Protein AF-I1CTS4-F1 (afdb_monomer)

Foldseek 3Di:
DDDDDDPDPPVVVVVVVVVVVVVVVVVVVPDDDDDDDDDDDDDPPPPPPPDPPPPFDDDPNDRVNVLLVVLLVVLVVVCVVDVDDDCVLCVQSVVSVVVDHDQDVPNDDPSSCVSQNPVRSVVCVVVVCVVPPPPPFDDDPVNVVQLVVLVVCVVVVVDDLVRSLVSLQVSLPPGDPNVNVVSNVVNVD

pLDDT: mean 75.99, std 20.56, range [28.84, 95.12]

Mean predicted aligned error: 17.4 Å

Secondary structure (DSSP, 8-state):
------S-SHHHHHHHHHHHHHHHHHHHTS---------------------------EETTEEHHHHHHHHHHHHHHHHHH-S---GGGSHHHHHHHTT-----TT---HHHHHHH-HHHHHHHHHHHHHHH--------HHHHHHHHHHHHHHHTTSS-HHHHHHHHHHHTSSS-HHHHHHHHHHHT-

Sequence (189 aa):
MQCTNFIGSVTDQRLRSLNAKASAIAQATTNGADDQETICATDTHNNDYTSFHDNPWFFRGNNITRMFKDYQSVVHGLINKYTTLPLELYLNELAALTHILVLNKHQHSSIVMKAFLAELLDELIELLPSESMNYNLDFNDQHYMTLTRTITNLSMSSTTREQAILELTAMSADMEYGPRRLIRGITNL

Solvent-accessible surface area (backbone atoms only — not comparable to full-atom values): 11937 Å² total; per-residue (Å²): 139,87,87,86,84,80,95,75,65,71,64,62,57,51,54,53,52,53,54,55,52,55,55,53,53,61,59,65,74,74,71,87,82,85,90,84,91,84,91,87,80,94,72,86,74,71,85,71,78,65,71,77,71,88,68,71,50,66,55,97,87,41,56,48,47,56,38,48,53,52,39,37,51,53,43,51,52,51,53,77,71,39,98,74,74,66,60,90,84,40,50,58,54,56,36,32,74,73,76,36,85,74,82,50,88,97,66,70,50,78,64,59,37,70,49,56,37,61,70,54,51,53,50,47,57,63,45,48,53,69,76,68,51,78,80,83,53,87,66,56,70,68,56,50,52,49,52,54,48,46,51,50,30,45,75,68,65,75,45,52,72,69,57,42,37,52,52,47,52,59,66,30,69,83,46,58,72,67,49,20,54,51,45,55,52,61,59,72,109

Organism: Rhizopus delemar (strain RA 99-880 / ATCC MYA-4621 / FGSC 9543 / NRRL 43880) (NCBI:txid246409)

Radius of gyration: 26.1 Å; Cα contacts (8 Å, |Δi|>4): 92; chains: 1; bounding box: 62×60×62 Å

Nearest PDB structures (foldseek):
  8s51-assembly1_M  TM=2.078E-01  e=4.552E+00  Homo sapiens

Structure (mmCIF, N/CA/C/O backbone):
data_AF-I1CTS4-F1
#
_entry.id   AF-I1CTS4-F1
#
loop_
_atom_site.group_PDB
_atom_site.id
_atom_site.type_symbol
_atom_site.label_atom_id
_atom_site.label_alt_id
_atom_site.label_comp_id
_atom_site.label_asym_id
_atom_site.label_entity_id
_atom_site.label_seq_id
_atom_site.pdbx_PDB_ins_code
_atom_site.Cartn_x
_atom_site.Cartn_y
_atom_site.Cartn_z
_atom_site.occupancy
_atom_site.B_iso_or_equiv
_atom_site.auth_seq_id
_atom_site.auth_comp_id
_atom_site.auth_asym_id
_atom_site.auth_atom_id
_atom_site.pdbx_PDB_model_num
ATOM 1 N N . MET A 1 1 ? 2.925 -41.977 23.872 1.00 40.78 1 MET A N 1
ATOM 2 C CA . MET A 1 1 ? 3.816 -41.289 22.914 1.00 40.78 1 MET A CA 1
ATOM 3 C C . MET A 1 1 ? 3.378 -41.698 21.513 1.00 40.78 1 MET A C 1
ATOM 5 O O . MET A 1 1 ? 3.040 -42.861 21.353 1.00 40.78 1 MET A O 1
ATOM 9 N N . GLN A 1 2 ? 3.392 -40.745 20.576 1.00 35.56 2 GLN A N 1
ATOM 10 C CA . GLN A 1 2 ? 3.057 -40.818 19.138 1.00 35.56 2 GLN A CA 1
ATOM 11 C C . GLN A 1 2 ? 1.587 -40.626 18.715 1.00 35.56 2 GLN A C 1
ATOM 13 O O . GLN A 1 2 ? 0.793 -41.553 18.606 1.00 35.56 2 GLN A O 1
ATOM 18 N N . CYS A 1 3 ? 1.299 -39.356 18.410 1.00 39.66 3 CYS A N 1
ATOM 19 C CA . CYS A 1 3 ? 0.308 -38.891 17.447 1.00 39.66 3 CYS A CA 1
ATOM 20 C C . CYS A 1 3 ? 0.882 -38.982 16.023 1.00 39.66 3 CYS A C 1
ATOM 22 O O . CYS A 1 3 ? 2.023 -38.567 15.846 1.00 39.66 3 CYS A O 1
ATOM 24 N N . THR A 1 4 ? 0.068 -39.369 15.036 1.00 41.84 4 THR A N 1
ATOM 25 C CA . THR A 1 4 ? -0.013 -38.752 13.692 1.00 41.84 4 THR A CA 1
ATOM 26 C C . THR A 1 4 ? -1.174 -39.370 12.907 1.00 41.84 4 THR A C 1
ATOM 28 O O . THR A 1 4 ? -1.174 -40.561 12.642 1.00 41.84 4 THR A O 1
ATOM 31 N N . ASN A 1 5 ? -2.145 -38.553 12.484 1.00 41.41 5 ASN A N 1
ATOM 32 C CA . ASN A 1 5 ? -2.988 -38.834 11.317 1.00 41.41 5 ASN A CA 1
ATOM 33 C C . ASN A 1 5 ? -3.261 -37.516 10.571 1.00 41.41 5 ASN A C 1
ATOM 35 O O . ASN A 1 5 ? -4.174 -36.760 10.881 1.00 41.41 5 ASN A O 1
ATOM 39 N N . PHE A 1 6 ? -2.329 -37.238 9.660 1.00 36.62 6 PHE A N 1
ATOM 40 C CA . PHE A 1 6 ? -2.454 -36.655 8.320 1.00 36.62 6 PHE A CA 1
ATOM 41 C C . PHE A 1 6 ? -3.577 -35.629 8.024 1.00 36.62 6 PHE A C 1
ATOM 43 O O . PHE A 1 6 ? -4.723 -35.973 7.734 1.00 36.62 6 PHE A O 1
ATOM 50 N N . ILE A 1 7 ? -3.187 -34.350 7.951 1.00 46.12 7 ILE A N 1
ATOM 51 C CA . ILE A 1 7 ? -3.956 -33.224 7.394 1.00 46.12 7 ILE A CA 1
ATOM 52 C C . ILE A 1 7 ? -3.683 -33.163 5.881 1.00 46.12 7 ILE A C 1
ATOM 54 O O . ILE A 1 7 ? -2.830 -32.409 5.428 1.00 46.12 7 ILE A O 1
ATOM 58 N N . GLY A 1 8 ? -4.357 -34.004 5.094 1.00 45.56 8 GLY A N 1
ATOM 59 C CA . GLY A 1 8 ? -4.185 -34.020 3.629 1.00 45.56 8 GLY A CA 1
ATOM 60 C C . GLY A 1 8 ? -5.455 -34.257 2.810 1.00 45.56 8 GLY A C 1
ATOM 61 O O . GLY A 1 8 ? -5.401 -34.215 1.593 1.00 45.56 8 GLY A O 1
ATOM 62 N N . SER A 1 9 ? -6.603 -34.505 3.448 1.00 46.12 9 SER A N 1
ATOM 63 C CA . SER A 1 9 ? -7.835 -34.929 2.752 1.00 46.12 9 SER A CA 1
ATOM 64 C C . SER A 1 9 ? -8.922 -33.838 2.682 1.00 46.12 9 SER A C 1
ATOM 66 O O . SER A 1 9 ? -9.746 -33.812 1.771 1.00 46.12 9 SER A O 1
ATOM 68 N N . VAL A 1 10 ? -8.913 -32.872 3.607 1.00 50.34 10 VAL A N 1
ATOM 69 C CA . VAL A 1 10 ? -10.018 -31.900 3.757 1.00 50.34 10 VAL A CA 1
ATOM 70 C C . VAL A 1 10 ? -9.955 -30.754 2.731 1.00 50.34 10 VAL A C 1
ATOM 72 O O . VAL A 1 10 ? -10.983 -30.168 2.384 1.00 50.34 10 VAL A O 1
ATOM 75 N N . THR A 1 11 ? -8.770 -30.430 2.215 1.00 53.97 11 THR A N 1
ATOM 76 C CA . THR A 1 11 ? -8.551 -29.312 1.281 1.00 53.97 11 THR A CA 1
ATOM 77 C C . THR A 1 11 ? -9.049 -29.612 -0.133 1.00 53.97 11 THR A C 1
ATOM 79 O O . THR A 1 11 ? -9.737 -28.775 -0.719 1.00 53.97 11 THR A O 1
ATOM 82 N N . ASP A 1 12 ? -8.824 -30.823 -0.647 1.00 51.53 12 ASP A N 1
ATOM 83 C CA . ASP A 1 12 ? -9.271 -31.208 -1.994 1.00 51.53 12 ASP A CA 1
ATOM 84 C C . ASP A 1 12 ? -10.794 -31.341 -2.098 1.00 51.53 12 ASP A C 1
ATOM 86 O O . ASP A 1 12 ? -11.401 -30.972 -3.107 1.00 51.53 12 ASP A O 1
ATOM 90 N N . GLN A 1 13 ? -11.444 -31.810 -1.031 1.00 54.50 13 GLN A N 1
ATOM 91 C CA . GLN A 1 13 ? -12.898 -31.954 -1.003 1.00 54.50 13 GLN A CA 1
ATOM 92 C C . GLN A 1 13 ? -13.610 -30.591 -0.970 1.00 54.50 13 GLN A C 1
ATOM 94 O O . GLN A 1 13 ? -14.666 -30.423 -1.588 1.00 54.50 13 GLN A O 1
ATOM 99 N N . ARG A 1 14 ? -13.012 -29.584 -0.314 1.00 54.44 14 ARG A N 1
ATOM 100 C CA . ARG A 1 14 ? -13.527 -28.205 -0.304 1.00 54.44 14 ARG A CA 1
ATOM 101 C C . ARG A 1 14 ? -13.359 -27.508 -1.654 1.00 54.44 14 ARG A C 1
ATOM 103 O O . ARG A 1 14 ? -14.308 -26.875 -2.114 1.00 54.44 14 ARG A O 1
ATOM 110 N N . LEU A 1 15 ? -12.213 -27.675 -2.316 1.00 54.00 15 LEU A N 1
ATOM 111 C CA . LEU A 1 15 ? -11.960 -27.114 -3.650 1.00 54.00 15 LEU A CA 1
ATOM 112 C C . LEU A 1 15 ? -12.908 -27.688 -4.715 1.00 54.00 15 LEU A C 1
ATOM 114 O O . LEU A 1 15 ? -13.474 -26.935 -5.508 1.00 54.00 15 LEU A O 1
ATOM 118 N N . ARG A 1 16 ? -13.174 -29.001 -4.685 1.00 58.25 16 ARG A N 1
ATOM 119 C CA . ARG A 1 16 ? -14.138 -29.635 -5.605 1.00 58.25 16 ARG A CA 1
ATOM 120 C C . ARG A 1 16 ? -15.582 -29.179 -5.361 1.00 58.25 16 ARG A C 1
ATOM 122 O O . ARG A 1 16 ? -16.316 -28.960 -6.321 1.00 58.25 16 ARG A O 1
ATOM 129 N N . SER A 1 17 ? -15.974 -28.984 -4.100 1.00 63.78 17 SER A N 1
ATOM 130 C CA . SER A 1 17 ? -17.312 -28.489 -3.730 1.00 63.78 17 SER A CA 1
ATOM 131 C C . SER A 1 17 ? -17.556 -27.042 -4.186 1.00 63.78 17 SER A C 1
ATOM 133 O O . SER A 1 17 ? -18.634 -26.718 -4.688 1.00 63.78 17 SER A O 1
ATOM 135 N N . LEU A 1 18 ? -16.536 -26.181 -4.092 1.00 60.41 18 LEU A N 1
ATOM 136 C CA . LEU A 1 18 ? -16.607 -24.794 -4.564 1.00 60.41 18 LEU A CA 1
ATOM 137 C C . LEU A 1 18 ? -16.749 -24.706 -6.090 1.00 60.41 18 LEU A C 1
ATOM 139 O O . LEU A 1 18 ? -17.579 -23.942 -6.580 1.00 60.41 18 LEU A O 1
ATOM 143 N N . ASN A 1 19 ? -16.013 -25.533 -6.839 1.00 62.72 19 ASN A N 1
ATOM 144 C CA . ASN A 1 19 ? -16.074 -25.523 -8.303 1.00 62.72 19 ASN A CA 1
ATOM 145 C C . ASN A 1 19 ? -17.423 -26.046 -8.847 1.00 62.72 19 ASN A C 1
ATOM 147 O O . ASN A 1 19 ? -17.971 -25.508 -9.811 1.00 62.72 19 ASN A O 1
ATOM 151 N N . ALA A 1 20 ? -18.010 -27.048 -8.180 1.00 65.50 20 ALA A N 1
ATOM 152 C CA . ALA A 1 20 ? -19.345 -27.550 -8.512 1.00 65.50 20 ALA A CA 1
ATOM 153 C C . ALA A 1 20 ? -20.444 -26.500 -8.252 1.00 65.50 20 ALA A C 1
ATOM 155 O O . ALA A 1 20 ? -21.360 -26.350 -9.061 1.00 65.50 20 ALA A O 1
ATOM 156 N N . LYS A 1 21 ? -20.329 -25.720 -7.165 1.00 66.50 21 LYS A N 1
ATOM 157 C CA . LYS A 1 21 ? -21.260 -24.619 -6.863 1.00 66.50 21 LYS A CA 1
ATOM 158 C C . LYS A 1 21 ? -21.176 -23.476 -7.875 1.00 66.50 21 LYS A C 1
ATOM 160 O O . LYS A 1 21 ? -22.215 -22.957 -8.271 1.00 66.50 21 LYS A O 1
ATOM 165 N N . ALA A 1 22 ? -19.973 -23.108 -8.316 1.00 54.75 22 ALA A N 1
ATOM 166 C CA . ALA A 1 22 ? -19.789 -22.056 -9.316 1.00 54.75 22 ALA A CA 1
ATOM 167 C C . ALA A 1 22 ? -20.394 -22.441 -10.681 1.00 54.75 22 ALA A C 1
ATOM 169 O O . ALA A 1 22 ? -21.066 -21.627 -11.312 1.00 54.75 22 ALA A O 1
ATOM 170 N N . SER A 1 23 ? -20.243 -23.706 -11.093 1.00 57.00 23 SER A N 1
ATOM 171 C CA . SER A 1 23 ? -20.823 -24.202 -12.351 1.00 57.00 23 SER A CA 1
ATOM 172 C C . SER A 1 23 ? -22.356 -24.264 -12.323 1.00 57.00 23 SER A C 1
ATOM 174 O O . SER A 1 23 ? -22.998 -23.950 -13.323 1.00 57.00 23 SER A O 1
ATOM 176 N N . ALA A 1 24 ? -22.958 -24.601 -11.177 1.00 59.44 24 ALA A N 1
ATOM 177 C CA . ALA A 1 24 ? -24.416 -24.627 -11.027 1.00 59.44 24 ALA A CA 1
ATOM 178 C C . ALA A 1 24 ? -25.051 -23.225 -11.120 1.00 59.44 24 ALA A C 1
ATOM 180 O O . ALA A 1 24 ? -26.131 -23.071 -11.685 1.00 59.44 24 ALA A O 1
ATOM 181 N N . ILE A 1 25 ? -24.366 -22.190 -10.619 1.00 58.66 25 ILE A N 1
ATOM 182 C CA . ILE A 1 25 ? -24.835 -20.795 -10.690 1.00 58.66 25 ILE A CA 1
ATOM 183 C C . ILE A 1 25 ? -24.741 -20.260 -12.129 1.00 58.66 25 ILE A C 1
ATOM 185 O O . ILE A 1 25 ? -25.662 -19.596 -12.603 1.00 58.66 25 ILE A O 1
ATOM 189 N N . ALA A 1 26 ? -23.684 -20.614 -12.866 1.00 50.69 26 ALA A N 1
ATOM 190 C CA . ALA A 1 26 ? -23.545 -20.231 -14.272 1.00 50.69 26 ALA A CA 1
ATOM 191 C C . ALA A 1 26 ? -24.645 -20.848 -15.162 1.00 50.69 26 ALA A C 1
ATOM 193 O O . ALA A 1 26 ? -25.150 -20.197 -16.076 1.00 50.69 26 ALA A O 1
ATOM 194 N N . GLN A 1 27 ? -25.078 -22.076 -14.860 1.00 50.88 27 GLN A N 1
ATOM 195 C CA . GLN A 1 27 ? -26.159 -22.749 -15.593 1.00 50.88 27 GLN A CA 1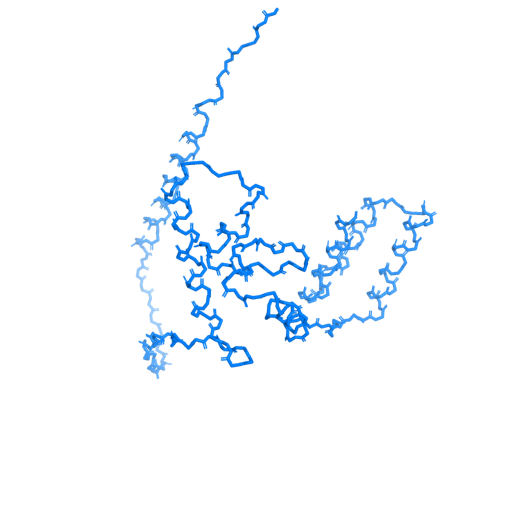
ATOM 196 C C . GLN A 1 27 ? -27.562 -22.255 -15.204 1.00 50.88 27 GLN A C 1
ATOM 198 O O . GLN A 1 27 ? -28.462 -22.265 -16.038 1.00 50.88 27 GLN A O 1
ATOM 203 N N . ALA A 1 28 ? -27.753 -21.762 -13.976 1.00 48.25 28 ALA A N 1
ATOM 204 C CA . ALA A 1 28 ? -29.023 -21.175 -13.541 1.00 48.25 28 ALA A CA 1
ATOM 205 C C . ALA A 1 28 ? -29.290 -19.781 -14.142 1.00 48.25 28 ALA A C 1
ATOM 207 O O . ALA A 1 28 ? -30.434 -19.343 -14.179 1.00 48.25 28 ALA A O 1
ATOM 208 N N . THR A 1 29 ? -28.257 -19.096 -14.645 1.00 51.38 29 THR A N 1
ATOM 209 C CA . THR A 1 29 ? -28.378 -17.731 -15.197 1.00 51.38 29 THR A CA 1
ATOM 210 C C . THR A 1 29 ? -28.670 -17.718 -16.708 1.00 51.38 29 THR A C 1
ATOM 212 O O . THR A 1 29 ? -28.790 -16.654 -17.302 1.00 51.38 29 THR A O 1
ATOM 215 N N . THR A 1 30 ? -28.780 -18.884 -17.359 1.00 45.16 30 THR A N 1
ATOM 216 C CA . THR A 1 30 ? -28.914 -18.982 -18.828 1.00 45.16 30 THR A CA 1
ATOM 217 C C . THR A 1 30 ? -30.247 -19.539 -19.327 1.00 45.16 30 THR A C 1
ATOM 219 O O . THR A 1 30 ? -30.466 -19.520 -20.531 1.00 45.16 30 THR A O 1
ATOM 222 N N . ASN A 1 31 ? -31.169 -19.969 -18.455 1.00 42.06 31 ASN A N 1
ATOM 223 C CA . ASN A 1 31 ? -32.449 -20.544 -18.886 1.00 42.06 31 ASN A CA 1
ATOM 224 C C . ASN A 1 31 ? -33.648 -20.026 -18.069 1.00 42.06 31 ASN A C 1
ATOM 226 O O . ASN A 1 31 ? -33.936 -20.539 -16.989 1.00 42.06 31 ASN A O 1
ATOM 230 N N . GLY A 1 32 ? -34.377 -19.066 -18.648 1.00 32.66 32 GLY A N 1
ATOM 231 C CA . GLY A 1 32 ? -35.750 -18.681 -18.289 1.00 32.66 32 GLY A CA 1
ATOM 232 C C . GLY A 1 32 ? -35.920 -17.164 -18.163 1.00 32.66 32 GLY A C 1
ATOM 233 O O . GLY A 1 32 ? -35.131 -16.527 -17.481 1.00 32.66 32 GLY A O 1
ATOM 234 N N . ALA A 1 33 ? -36.914 -16.493 -18.737 1.00 32.81 33 ALA A N 1
ATOM 235 C CA . ALA A 1 33 ? -37.943 -16.791 -19.729 1.00 32.81 33 ALA A CA 1
ATOM 236 C C . ALA A 1 33 ? -38.541 -15.424 -20.151 1.00 32.81 33 ALA A C 1
ATOM 238 O O . ALA A 1 33 ? -38.360 -14.428 -19.452 1.00 32.81 33 ALA A O 1
ATOM 239 N N . ASP A 1 34 ? -39.207 -15.442 -21.298 1.00 32.16 34 ASP A N 1
ATOM 240 C CA . ASP A 1 34 ? -39.753 -14.378 -22.155 1.00 32.16 34 ASP A CA 1
ATOM 241 C C . ASP A 1 34 ? -40.792 -13.381 -21.572 1.00 32.16 34 ASP A C 1
ATOM 243 O O . ASP A 1 34 ? -41.421 -13.642 -20.548 1.00 32.16 34 ASP A O 1
ATOM 247 N N . ASP A 1 35 ? -41.003 -12.312 -22.368 1.00 31.61 35 ASP A N 1
ATOM 248 C CA . ASP A 1 35 ? -42.186 -11.427 -22.543 1.00 31.61 35 ASP A CA 1
ATOM 249 C C . ASP A 1 35 ? -42.498 -10.301 -21.519 1.00 31.61 35 ASP A C 1
ATOM 251 O O . ASP A 1 35 ? -43.014 -10.541 -20.432 1.00 31.61 35 ASP A O 1
ATOM 255 N N . GLN A 1 36 ? -42.273 -9.011 -21.852 1.00 34.81 36 GLN A N 1
ATOM 256 C CA . GLN A 1 36 ? -43.045 -8.166 -22.802 1.00 34.81 36 GLN A CA 1
ATOM 257 C C . GLN A 1 36 ? -42.899 -6.636 -22.516 1.00 34.81 36 GLN A C 1
ATOM 259 O O . GLN A 1 36 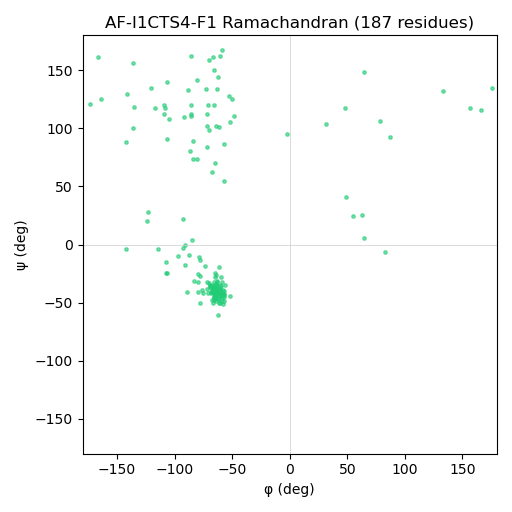? -43.298 -6.133 -21.472 1.00 34.81 36 GLN A O 1
ATOM 264 N N . GLU A 1 37 ? -42.331 -5.924 -23.501 1.00 31.73 37 GLU A N 1
ATOM 265 C CA . GLU A 1 37 ? -42.655 -4.582 -24.049 1.00 31.73 37 GLU A CA 1
ATOM 266 C C . GLU A 1 37 ? -42.898 -3.336 -23.148 1.00 31.73 37 GLU A C 1
ATOM 268 O O . GLU A 1 37 ? -43.916 -3.223 -22.474 1.00 31.73 37 GLU A O 1
ATOM 273 N N . THR A 1 38 ? -42.048 -2.297 -23.291 1.00 31.14 38 THR A N 1
ATOM 274 C CA . THR A 1 38 ? -42.449 -0.882 -23.534 1.00 31.14 38 THR A CA 1
ATOM 275 C C . THR A 1 38 ? -41.255 -0.044 -24.048 1.00 31.14 38 THR A C 1
ATOM 277 O O . THR A 1 38 ? -40.189 0.015 -23.443 1.00 31.14 38 THR A O 1
ATOM 280 N N . ILE A 1 39 ? -41.484 0.587 -25.202 1.00 34.31 39 ILE A N 1
ATOM 281 C CA . ILE A 1 39 ? -40.675 1.505 -26.037 1.00 34.31 39 ILE A CA 1
ATOM 282 C C . ILE A 1 39 ? -40.367 2.807 -25.236 1.00 34.31 39 ILE A C 1
ATOM 284 O O . ILE A 1 39 ? -41.220 3.233 -24.469 1.00 34.31 39 ILE A O 1
ATOM 288 N N . CYS A 1 40 ? -39.235 3.528 -25.276 1.00 28.84 40 CYS A N 1
ATOM 289 C CA . CYS A 1 40 ? -38.570 4.210 -26.392 1.00 28.84 40 CYS A CA 1
ATOM 290 C C . CYS A 1 40 ? -37.349 4.991 -25.851 1.00 28.84 40 CYS A C 1
ATOM 292 O O . CYS A 1 40 ? -37.512 5.723 -24.877 1.00 28.84 40 CYS A O 1
ATOM 294 N N . ALA A 1 41 ? -36.190 4.902 -26.507 1.00 29.84 41 ALA A 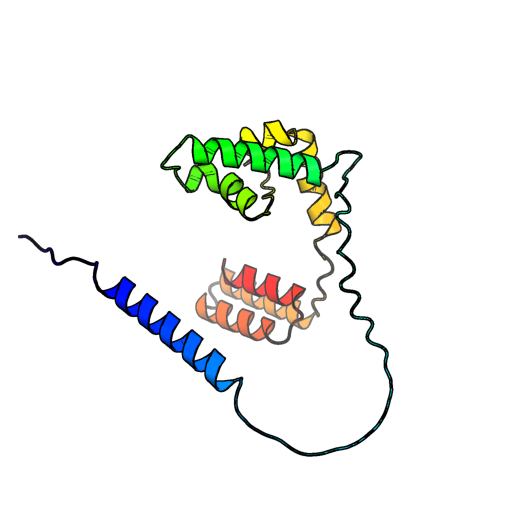N 1
ATOM 295 C CA . ALA A 1 41 ? -35.287 6.017 -26.847 1.00 29.84 41 ALA A CA 1
ATOM 296 C C . ALA A 1 41 ? -33.936 5.432 -27.281 1.00 29.84 41 ALA A C 1
ATOM 298 O O . ALA A 1 41 ? -33.249 4.753 -26.525 1.00 29.84 41 ALA A O 1
ATOM 299 N N . THR A 1 42 ? -33.589 5.661 -28.541 1.00 44.59 42 THR A N 1
ATOM 300 C CA . THR A 1 42 ? -32.302 5.316 -29.141 1.00 44.59 42 THR A CA 1
ATOM 301 C C . THR A 1 42 ? -31.173 6.102 -28.484 1.00 44.59 42 THR A C 1
ATOM 303 O O . THR A 1 42 ? -30.951 7.251 -28.858 1.00 44.59 42 THR A O 1
ATOM 306 N N . ASP A 1 43 ? -30.423 5.462 -27.593 1.00 32.25 43 ASP A N 1
ATOM 307 C CA . ASP A 1 43 ? -29.053 5.862 -27.297 1.00 32.25 43 ASP A CA 1
ATOM 308 C C . ASP A 1 43 ? -28.119 4.861 -27.964 1.00 32.25 43 ASP A C 1
ATOM 310 O O . ASP A 1 43 ? -27.998 3.702 -27.566 1.00 32.25 43 ASP A O 1
ATOM 314 N N . THR A 1 44 ? -27.472 5.322 -29.029 1.00 39.53 44 THR A N 1
ATOM 315 C CA . THR A 1 44 ? -26.314 4.678 -29.637 1.00 39.53 44 THR A CA 1
ATOM 316 C C . THR A 1 44 ? -25.231 4.535 -28.567 1.00 39.53 44 THR A C 1
ATOM 318 O O . THR A 1 44 ? -24.359 5.389 -28.426 1.00 39.53 44 THR A O 1
ATOM 321 N N . HIS A 1 45 ? -25.265 3.453 -27.790 1.00 37.22 45 HIS A N 1
ATOM 322 C CA . HIS A 1 45 ? -24.079 2.945 -27.121 1.00 37.22 45 HIS A CA 1
ATOM 323 C C . HIS A 1 45 ? -23.205 2.334 -28.206 1.00 37.22 45 HIS A C 1
ATOM 325 O O . HIS A 1 45 ? -23.236 1.135 -28.484 1.00 37.22 45 HIS A O 1
ATOM 331 N N . ASN A 1 46 ? -22.432 3.208 -28.856 1.00 34.81 46 ASN A N 1
ATOM 332 C CA . ASN A 1 46 ? -21.162 2.797 -29.413 1.00 34.81 46 ASN A CA 1
ATOM 333 C C . ASN A 1 46 ? -20.458 2.043 -28.290 1.00 34.81 46 ASN A C 1
ATOM 335 O O . ASN A 1 46 ? -20.092 2.635 -27.275 1.00 34.81 46 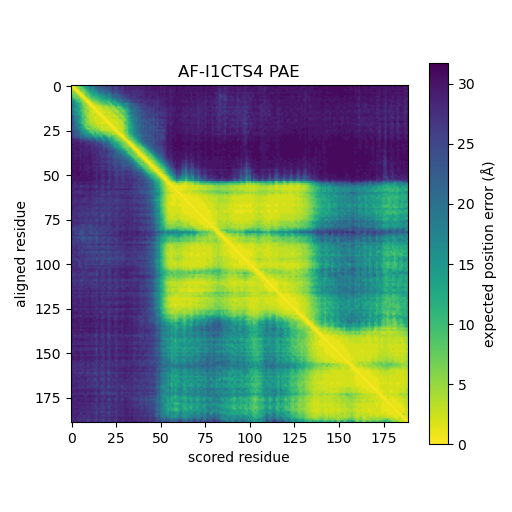ASN A O 1
ATOM 339 N N . ASN A 1 47 ? -20.332 0.730 -28.470 1.00 46.78 47 ASN A N 1
ATOM 340 C CA . ASN A 1 47 ? -19.404 -0.104 -27.730 1.00 46.78 47 ASN A CA 1
ATOM 341 C C . ASN A 1 47 ? -17.999 0.343 -28.114 1.00 46.78 47 ASN A C 1
ATOM 343 O O . ASN A 1 47 ? -17.274 -0.342 -28.831 1.00 46.78 47 ASN A O 1
ATOM 347 N N . ASP A 1 48 ? -17.647 1.532 -27.654 1.00 36.66 48 ASP A N 1
ATOM 348 C CA . ASP A 1 48 ? -16.301 2.025 -27.644 1.00 36.66 48 ASP A CA 1
ATOM 349 C C . ASP A 1 48 ? -15.671 1.467 -26.372 1.00 36.66 48 ASP A C 1
ATOM 351 O O . ASP A 1 48 ? -15.435 2.154 -25.384 1.00 36.66 48 ASP A O 1
ATOM 355 N N . TYR A 1 49 ? -15.383 0.164 -26.409 1.00 43.50 49 TYR A N 1
ATOM 356 C CA . TYR A 1 49 ? -14.196 -0.338 -25.733 1.00 43.50 49 TYR A CA 1
ATOM 357 C C . TYR A 1 49 ? -12.988 0.226 -26.491 1.00 43.50 49 TYR A C 1
ATOM 359 O O . TYR A 1 49 ? -12.210 -0.513 -27.096 1.00 43.50 49 TYR A O 1
ATOM 367 N N . THR A 1 50 ? -12.846 1.553 -26.505 1.00 39.81 50 THR A N 1
ATOM 368 C CA . THR A 1 50 ? -11.587 2.192 -26.830 1.00 39.81 50 THR A CA 1
ATOM 369 C C . THR A 1 50 ? -10.633 1.713 -25.760 1.00 39.81 50 THR A C 1
ATOM 371 O O . THR A 1 50 ? -10.703 2.127 -24.606 1.00 39.81 50 THR A O 1
ATOM 374 N N . SER A 1 51 ? -9.805 0.738 -26.142 1.00 49.03 51 SER A N 1
ATOM 375 C CA . SER A 1 51 ? -8.424 0.572 -25.703 1.00 49.03 51 SER A CA 1
ATOM 376 C C . SER A 1 51 ? -8.023 1.723 -24.782 1.00 49.03 51 SER A C 1
ATOM 378 O O . SER A 1 51 ? -7.661 2.790 -25.283 1.00 49.03 51 SER A O 1
ATOM 380 N N . PHE A 1 52 ? -8.136 1.529 -23.460 1.00 46.25 52 PHE A N 1
ATOM 381 C CA . PHE A 1 52 ? -7.578 2.463 -22.489 1.00 46.25 52 PHE A CA 1
ATOM 382 C C . PHE A 1 52 ? -6.127 2.640 -22.897 1.00 46.25 52 PHE A C 1
ATOM 384 O O . PHE A 1 52 ? -5.340 1.702 -22.794 1.00 46.25 52 PHE A O 1
ATOM 391 N N . HIS A 1 53 ? -5.830 3.794 -23.488 1.00 52.25 53 HIS A N 1
ATOM 392 C CA . HIS A 1 53 ? -4.523 4.078 -24.031 1.00 52.25 53 HIS A CA 1
ATOM 393 C C . HIS A 1 53 ? -3.492 3.743 -22.959 1.00 52.25 53 HIS A C 1
ATOM 395 O O . HIS A 1 53 ? -3.583 4.247 -21.837 1.00 52.25 53 HIS A O 1
ATOM 401 N N . ASP A 1 54 ? -2.539 2.891 -23.341 1.00 63.38 54 ASP A N 1
ATOM 402 C CA . ASP A 1 54 ? -1.260 2.615 -22.692 1.00 63.38 54 ASP A CA 1
ATOM 403 C C . ASP A 1 54 ? -0.442 3.913 -22.548 1.00 63.38 54 ASP A C 1
ATOM 405 O O . ASP A 1 54 ? 0.682 4.027 -23.039 1.00 63.38 54 ASP A O 1
ATOM 409 N N . ASN A 1 55 ? -1.011 4.944 -21.928 1.00 81.00 55 ASN A N 1
ATOM 410 C CA . ASN A 1 55 ? -0.319 6.182 -21.667 1.00 81.00 55 ASN A CA 1
ATOM 411 C C . ASN A 1 55 ? 0.681 5.878 -20.557 1.00 81.00 55 ASN A C 1
ATOM 413 O O . ASN A 1 55 ? 0.273 5.569 -19.433 1.00 81.00 55 ASN A O 1
ATOM 417 N N . PRO A 1 56 ? 1.991 5.912 -20.861 1.00 88.19 56 PRO A N 1
ATOM 418 C CA . PRO A 1 56 ? 2.987 5.626 -19.854 1.00 88.19 56 PRO A CA 1
ATOM 419 C C . PRO A 1 56 ? 2.868 6.687 -18.768 1.00 88.19 56 PRO A C 1
ATOM 421 O O . PRO A 1 56 ? 2.783 7.881 -19.057 1.00 88.19 56 PRO A O 1
ATOM 424 N N . TRP A 1 57 ? 2.877 6.258 -17.516 1.00 90.94 57 TRP A N 1
ATOM 425 C CA . TRP A 1 57 ? 2.971 7.172 -16.400 1.00 90.94 57 TRP A CA 1
ATOM 426 C C . TRP A 1 57 ? 4.383 7.755 -16.359 1.00 90.94 57 TRP A C 1
ATOM 428 O O . TRP A 1 57 ? 5.372 7.027 -16.235 1.00 90.94 57 TRP A O 1
ATOM 438 N N . PHE A 1 58 ? 4.461 9.079 -16.480 1.00 91.50 58 PHE A N 1
ATOM 439 C CA . PHE A 1 58 ? 5.687 9.843 -16.314 1.00 91.50 58 PHE A CA 1
ATOM 440 C C . PHE A 1 58 ? 5.671 10.601 -14.991 1.00 91.50 58 PHE A C 1
ATOM 442 O O . PHE A 1 58 ? 4.667 11.209 -14.627 1.00 91.50 58 PHE A O 1
ATOM 449 N N . PHE A 1 59 ? 6.817 10.630 -14.319 1.00 90.50 59 PHE A N 1
ATOM 450 C CA . PHE A 1 59 ? 7.033 11.423 -13.116 1.00 90.50 59 PHE A CA 1
ATOM 451 C C . PHE A 1 59 ? 8.389 12.119 -13.213 1.00 90.50 59 PHE A C 1
ATOM 453 O O . PHE A 1 59 ? 9.422 11.467 -13.368 1.00 90.50 59 PHE A O 1
ATOM 460 N N . ARG A 1 60 ? 8.377 13.459 -13.199 1.00 88.25 60 ARG A N 1
ATOM 461 C CA . ARG A 1 60 ? 9.578 14.310 -13.334 1.00 88.25 60 ARG A CA 1
ATOM 462 C C . ARG A 1 60 ? 10.485 13.924 -14.515 1.00 88.25 60 ARG A C 1
ATOM 464 O O . ARG A 1 60 ? 11.704 13.904 -14.411 1.00 88.25 60 ARG A O 1
ATOM 471 N N . GLY A 1 61 ? 9.873 13.589 -15.651 1.00 88.38 61 GLY A N 1
ATOM 472 C CA . GLY A 1 61 ? 10.584 13.180 -16.868 1.00 88.38 61 GLY A CA 1
ATOM 473 C C . GLY A 1 61 ? 11.014 11.708 -16.910 1.00 88.38 61 GLY A C 1
ATOM 474 O O . GLY A 1 61 ? 11.443 11.243 -17.963 1.00 88.38 61 GLY A O 1
ATOM 475 N N . ASN A 1 62 ? 10.839 10.947 -15.826 1.00 91.62 62 ASN A N 1
ATOM 476 C CA . ASN A 1 62 ? 11.101 9.509 -15.792 1.00 91.62 62 ASN A CA 1
ATOM 477 C C . ASN A 1 62 ? 9.858 8.721 -16.212 1.00 91.62 62 ASN A C 1
ATOM 479 O O . ASN A 1 62 ? 8.758 8.989 -15.733 1.00 91.62 62 ASN A O 1
ATOM 483 N N . ASN A 1 63 ? 10.025 7.736 -17.098 1.00 93.81 63 ASN A N 1
ATOM 484 C CA . ASN A 1 63 ? 8.939 6.856 -17.532 1.00 93.81 63 ASN A CA 1
ATOM 485 C C . ASN A 1 63 ? 8.757 5.711 -16.527 1.00 93.81 63 ASN A C 1
ATOM 487 O O . ASN A 1 63 ? 9.359 4.644 -16.667 1.00 93.81 63 ASN A O 1
ATOM 491 N N . ILE A 1 64 ? 7.915 5.940 -15.525 1.00 93.50 64 ILE A N 1
ATOM 492 C CA . ILE A 1 64 ? 7.690 5.017 -14.412 1.00 93.50 64 ILE A CA 1
ATOM 493 C C . ILE A 1 64 ? 7.099 3.697 -14.903 1.00 93.50 64 ILE A C 1
ATOM 495 O O . ILE A 1 64 ? 7.524 2.634 -14.458 1.00 93.50 64 ILE A O 1
ATOM 499 N N . THR A 1 65 ? 6.193 3.733 -15.884 1.00 93.62 65 THR A N 1
ATOM 500 C CA . THR A 1 65 ? 5.631 2.512 -16.484 1.00 93.62 65 THR A CA 1
ATOM 501 C C . THR A 1 65 ? 6.710 1.628 -17.101 1.00 93.62 65 THR A C 1
ATOM 503 O O . THR A 1 65 ? 6.694 0.413 -16.907 1.00 93.62 65 THR A O 1
ATOM 506 N N . ARG A 1 66 ? 7.662 2.210 -17.838 1.00 94.06 66 ARG A N 1
ATOM 507 C CA . ARG A 1 66 ? 8.764 1.450 -18.439 1.00 94.06 66 ARG A CA 1
ATOM 508 C C . ARG A 1 66 ? 9.698 0.890 -17.371 1.00 94.06 66 ARG A C 1
ATOM 510 O O . ARG A 1 66 ? 9.983 -0.300 -17.398 1.00 94.06 66 ARG A O 1
ATOM 517 N N . MET A 1 67 ? 10.104 1.717 -16.412 1.00 95.00 67 MET A N 1
ATOM 518 C CA . MET A 1 67 ? 10.982 1.298 -15.313 1.00 95.00 67 MET A CA 1
ATOM 519 C C . MET A 1 67 ? 10.346 0.174 -14.483 1.00 95.00 67 MET A C 1
ATOM 521 O O . MET A 1 67 ? 11.024 -0.770 -14.082 1.00 95.00 67 MET A O 1
ATOM 525 N N . PHE A 1 68 ? 9.024 0.213 -14.299 1.00 95.12 68 PHE A N 1
ATOM 526 C CA . PHE A 1 68 ? 8.285 -0.853 -13.632 1.00 95.12 68 PHE A CA 1
ATOM 527 C C . PHE A 1 68 ? 8.257 -2.148 -14.446 1.00 95.12 68 PHE A C 1
ATOM 529 O O . PHE A 1 68 ? 8.491 -3.214 -13.883 1.00 95.12 68 PHE A O 1
ATOM 536 N N . LYS A 1 69 ? 8.057 -2.079 -15.767 1.00 93.69 69 LYS A N 1
ATOM 537 C CA . LYS A 1 69 ? 8.160 -3.258 -16.647 1.00 93.69 69 LYS A CA 1
ATOM 538 C C . LYS A 1 69 ? 9.570 -3.862 -16.636 1.00 93.69 69 LYS A C 1
ATOM 540 O O . LYS A 1 69 ? 9.715 -5.088 -16.616 1.00 93.69 69 LYS A O 1
ATOM 545 N N . ASP A 1 70 ? 10.604 -3.024 -16.596 1.00 93.81 70 ASP A N 1
ATOM 546 C CA . ASP A 1 70 ? 11.997 -3.470 -16.486 1.00 93.81 70 ASP A CA 1
ATOM 547 C C . ASP A 1 70 ? 12.233 -4.170 -15.134 1.00 93.81 70 ASP A C 1
ATOM 549 O O . ASP A 1 70 ? 12.780 -5.274 -15.085 1.00 93.81 70 ASP A O 1
ATOM 553 N N . TYR A 1 71 ? 11.726 -3.595 -14.040 1.00 94.81 71 TYR A N 1
ATOM 554 C CA . TYR A 1 71 ? 11.742 -4.214 -12.714 1.00 94.81 71 TYR A CA 1
ATOM 555 C C . TYR A 1 71 ? 11.018 -5.571 -12.689 1.00 94.81 71 TYR A C 1
ATOM 557 O O . TYR A 1 71 ? 11.597 -6.561 -12.241 1.00 94.81 71 TYR A O 1
ATOM 565 N N . GLN A 1 72 ? 9.801 -5.658 -13.238 1.00 94.25 72 GLN A N 1
ATOM 566 C CA . GLN A 1 72 ? 9.049 -6.914 -13.353 1.00 94.25 72 GLN A CA 1
ATOM 567 C C . GLN A 1 72 ? 9.830 -7.978 -14.133 1.00 94.25 72 GLN A C 1
ATOM 569 O O . GLN A 1 72 ? 9.853 -9.144 -13.740 1.00 94.25 72 GLN A O 1
ATOM 574 N N . SER A 1 73 ? 10.515 -7.582 -15.208 1.00 93.19 73 SER A N 1
ATOM 575 C CA . SER A 1 73 ? 11.336 -8.492 -16.014 1.00 93.19 73 SER A CA 1
ATOM 576 C C . SER A 1 73 ? 12.503 -9.073 -15.207 1.00 93.19 73 SER A C 1
ATOM 578 O O . SER A 1 73 ? 12.776 -10.274 -15.281 1.00 93.19 73 SER A O 1
ATOM 580 N N . VAL A 1 74 ? 13.156 -8.250 -14.378 1.00 92.50 74 VAL A N 1
ATOM 581 C CA . VAL A 1 74 ? 14.215 -8.703 -13.461 1.00 92.50 74 VAL A CA 1
ATOM 582 C C . VAL A 1 74 ? 13.661 -9.672 -12.414 1.00 92.50 74 VAL A C 1
ATOM 584 O O . VAL A 1 74 ? 14.271 -10.715 -12.164 1.00 92.50 74 VAL A O 1
ATOM 587 N N . VAL A 1 75 ? 12.496 -9.373 -11.836 1.00 91.50 75 VAL A N 1
ATOM 588 C CA . VAL A 1 75 ? 11.842 -10.246 -10.850 1.00 91.50 75 VAL A CA 1
ATOM 589 C C . VAL A 1 75 ? 11.428 -11.586 -11.466 1.00 91.50 75 VAL A C 1
ATOM 591 O O . VAL A 1 75 ? 11.686 -12.635 -10.874 1.00 91.50 75 VAL A O 1
ATOM 594 N N . HIS A 1 76 ? 10.861 -11.586 -12.675 1.00 90.81 76 HIS A N 1
ATOM 595 C CA . HIS A 1 76 ? 10.561 -12.817 -13.410 1.00 90.81 76 HIS A CA 1
ATOM 596 C C . HIS A 1 76 ? 11.817 -13.669 -13.624 1.00 90.81 76 HIS A C 1
ATOM 598 O O . HIS A 1 76 ? 11.787 -14.880 -13.403 1.00 90.81 76 HIS A O 1
ATOM 604 N N . GLY A 1 77 ? 12.938 -13.045 -13.998 1.00 89.69 77 GLY A N 1
ATOM 605 C CA . GLY A 1 77 ? 14.224 -13.734 -14.123 1.00 89.69 77 GLY A CA 1
ATOM 606 C C . GLY A 1 77 ? 14.704 -14.349 -12.804 1.00 89.69 77 GLY A C 1
ATOM 607 O O . GLY A 1 77 ? 15.234 -15.460 -12.795 1.00 89.69 77 GLY A O 1
ATOM 608 N N . LEU A 1 78 ? 14.481 -13.660 -11.683 1.00 87.94 78 LEU A N 1
ATOM 609 C CA . LEU A 1 78 ? 14.832 -14.140 -10.348 1.00 87.94 78 LEU A CA 1
ATOM 610 C C . LEU A 1 78 ? 14.004 -15.375 -9.952 1.00 87.94 78 LEU A C 1
ATOM 612 O O . LEU A 1 78 ? 14.577 -16.373 -9.522 1.00 87.94 78 LEU A O 1
ATOM 616 N N . ILE A 1 79 ? 12.689 -15.356 -10.166 1.00 85.75 79 ILE A N 1
ATOM 617 C CA . ILE A 1 79 ? 11.800 -16.487 -9.841 1.00 85.75 79 ILE A CA 1
ATOM 618 C C . ILE A 1 79 ? 12.071 -17.691 -10.737 1.00 85.75 79 ILE A C 1
ATOM 620 O O . ILE A 1 79 ? 12.130 -18.817 -10.260 1.00 85.75 79 ILE A O 1
ATOM 624 N N . ASN A 1 80 ? 12.321 -17.467 -12.026 1.00 85.56 80 ASN A N 1
ATOM 625 C CA . ASN A 1 80 ? 12.667 -18.560 -12.933 1.00 85.56 80 ASN A CA 1
ATOM 626 C C . ASN A 1 80 ? 14.005 -19.220 -12.562 1.00 85.56 80 ASN A C 1
ATOM 628 O O . ASN A 1 80 ? 14.207 -20.403 -12.830 1.00 85.56 80 ASN A O 1
ATOM 632 N N . LYS A 1 81 ? 14.923 -18.468 -11.941 1.00 86.88 81 LYS A N 1
ATOM 633 C CA . LYS A 1 81 ? 16.221 -18.975 -11.484 1.00 86.88 81 LYS A CA 1
ATOM 634 C C . LYS A 1 81 ? 16.136 -19.740 -10.159 1.00 86.88 81 LYS A C 1
ATOM 636 O O . LYS A 1 81 ? 16.928 -20.660 -9.956 1.00 86.88 81 LYS A O 1
ATOM 641 N N . TYR A 1 82 ? 15.225 -19.371 -9.260 1.00 80.75 82 TYR A N 1
ATOM 642 C CA . TYR A 1 82 ? 15.116 -19.967 -7.926 1.00 80.75 82 TYR A CA 1
ATOM 643 C C . TYR A 1 82 ? 13.769 -20.671 -7.734 1.00 80.75 82 TYR A C 1
ATOM 645 O O . TYR A 1 82 ? 12.725 -20.036 -7.698 1.00 80.75 82 TYR A O 1
ATOM 653 N N . THR A 1 83 ? 13.796 -21.990 -7.523 1.00 70.00 83 THR A N 1
ATOM 654 C CA . THR A 1 83 ? 12.587 -22.818 -7.336 1.00 70.00 83 THR A CA 1
ATOM 655 C C . THR A 1 83 ? 11.796 -22.469 -6.069 1.00 70.00 83 THR A C 1
ATOM 657 O O . THR A 1 83 ? 10.595 -22.712 -6.006 1.00 70.00 83 THR A O 1
ATOM 660 N N . THR A 1 84 ? 12.450 -21.891 -5.057 1.00 78.19 84 THR A N 1
ATOM 661 C CA . THR A 1 84 ? 11.822 -21.458 -3.801 1.00 78.19 84 THR A CA 1
ATOM 662 C C . THR A 1 84 ? 12.424 -20.137 -3.345 1.00 78.19 84 THR A C 1
ATOM 664 O O . THR A 1 84 ? 13.647 -20.027 -3.234 1.00 78.19 84 THR A O 1
ATOM 667 N N . LEU A 1 85 ? 11.575 -19.158 -3.037 1.00 78.94 85 LEU A N 1
ATOM 668 C CA . LEU A 1 85 ? 11.977 -17.867 -2.483 1.00 78.94 85 LEU A CA 1
ATOM 669 C C . LEU A 1 85 ? 11.304 -17.666 -1.119 1.00 78.94 85 LEU A C 1
ATOM 671 O O . LEU A 1 85 ? 10.105 -17.925 -1.005 1.00 78.94 85 LEU A O 1
ATOM 675 N N . PRO A 1 86 ? 12.043 -17.214 -0.092 1.00 82.88 86 PRO A N 1
ATOM 676 C CA . PRO A 1 86 ? 11.446 -16.843 1.186 1.00 82.88 86 PRO A CA 1
ATOM 677 C C . PRO A 1 86 ? 10.538 -15.624 0.989 1.00 82.88 86 PRO A C 1
ATOM 679 O O . PRO A 1 86 ? 10.996 -14.572 0.541 1.00 82.88 86 PRO A O 1
ATOM 682 N N . LEU A 1 87 ? 9.252 -15.775 1.306 1.00 79.62 87 LEU A N 1
ATOM 683 C CA . LEU A 1 87 ? 8.224 -14.763 1.049 1.00 79.62 87 LEU A CA 1
ATOM 684 C C . LEU A 1 87 ? 8.558 -13.432 1.738 1.00 79.62 87 LEU A C 1
ATOM 686 O O . LEU A 1 87 ? 8.378 -12.365 1.158 1.00 79.62 87 LEU A O 1
ATOM 690 N N . GLU A 1 88 ? 9.089 -13.508 2.956 1.00 80.94 88 GLU A N 1
ATOM 691 C CA . GLU A 1 88 ? 9.356 -12.367 3.829 1.00 80.94 88 GLU A CA 1
ATOM 692 C C . GLU A 1 88 ? 10.392 -11.403 3.241 1.00 80.94 88 GLU A C 1
ATOM 694 O O . GLU A 1 88 ? 10.316 -10.201 3.479 1.00 80.94 88 GLU A O 1
ATOM 699 N N . LEU A 1 89 ? 11.350 -11.914 2.459 1.00 83.75 89 LEU A N 1
ATOM 700 C CA . LEU A 1 89 ? 12.426 -11.107 1.875 1.00 83.75 89 LEU A CA 1
ATOM 701 C C . LEU A 1 89 ? 12.086 -10.549 0.488 1.00 83.75 89 LEU A C 1
ATOM 703 O O . LEU A 1 89 ? 12.755 -9.620 0.045 1.00 83.75 89 LEU A O 1
ATOM 707 N N . TYR A 1 90 ? 11.082 -11.116 -0.188 1.00 87.88 90 TYR A N 1
ATOM 708 C CA . TYR A 1 90 ? 10.754 -10.815 -1.588 1.00 87.88 90 TYR A CA 1
ATOM 709 C C . TYR A 1 90 ? 9.302 -10.362 -1.781 1.00 87.88 90 TYR A C 1
ATOM 711 O O . TYR A 1 90 ? 8.754 -10.450 -2.880 1.00 87.88 90 TYR A O 1
ATOM 719 N N . LEU A 1 91 ? 8.643 -9.896 -0.717 1.00 88.88 91 LEU A N 1
ATOM 720 C CA . LEU A 1 91 ? 7.239 -9.489 -0.763 1.00 88.88 91 LEU A CA 1
ATOM 721 C C . LEU A 1 91 ? 6.987 -8.399 -1.818 1.00 88.88 91 LEU A C 1
ATOM 723 O O . LEU A 1 91 ? 6.020 -8.483 -2.572 1.00 88.88 91 LEU A O 1
ATOM 727 N N . ASN A 1 92 ? 7.875 -7.405 -1.900 1.00 90.56 92 ASN A N 1
ATOM 728 C CA . ASN A 1 92 ? 7.749 -6.289 -2.839 1.00 90.56 92 ASN A CA 1
ATOM 729 C C . ASN A 1 92 ? 7.962 -6.740 -4.290 1.00 90.56 92 ASN A C 1
ATOM 731 O O . ASN A 1 92 ? 7.303 -6.250 -5.203 1.00 90.56 92 ASN A O 1
ATOM 735 N N . GLU A 1 93 ? 8.875 -7.680 -4.515 1.00 91.62 93 GLU A N 1
ATOM 736 C CA . GLU A 1 93 ? 9.120 -8.305 -5.812 1.00 91.62 93 GLU A CA 1
ATOM 737 C C . GLU A 1 93 ? 7.913 -9.130 -6.253 1.00 91.62 93 GLU A C 1
ATOM 739 O O . GLU A 1 93 ? 7.450 -9.010 -7.385 1.00 91.62 93 GLU A O 1
ATOM 744 N N . LEU A 1 94 ? 7.342 -9.922 -5.351 1.00 89.94 94 LEU A N 1
ATOM 745 C CA . LEU A 1 94 ? 6.152 -10.711 -5.651 1.00 89.94 94 LEU A CA 1
ATOM 746 C C . LEU A 1 94 ? 4.935 -9.820 -5.927 1.00 89.94 94 LEU A C 1
ATOM 748 O O . LEU A 1 94 ? 4.197 -10.085 -6.874 1.00 89.94 94 LEU A O 1
ATOM 752 N N . ALA A 1 95 ? 4.768 -8.727 -5.178 1.00 91.19 95 ALA A N 1
ATOM 753 C CA . ALA A 1 95 ? 3.751 -7.715 -5.460 1.00 91.19 95 ALA A CA 1
ATOM 754 C C . ALA A 1 95 ? 3.947 -7.071 -6.848 1.00 91.19 95 ALA A C 1
ATOM 756 O O . ALA A 1 95 ? 2.974 -6.799 -7.557 1.00 91.19 95 ALA A O 1
ATOM 757 N N . ALA A 1 96 ? 5.199 -6.901 -7.287 1.00 92.94 96 ALA A N 1
ATOM 758 C CA . ALA A 1 96 ? 5.500 -6.379 -8.615 1.00 92.94 96 ALA A CA 1
ATOM 759 C C . ALA A 1 96 ? 4.941 -7.272 -9.723 1.00 92.94 96 ALA A C 1
ATOM 761 O O . ALA A 1 96 ? 4.421 -6.762 -10.714 1.00 92.94 96 ALA A O 1
ATOM 762 N N . LEU A 1 97 ? 4.978 -8.597 -9.554 1.00 90.00 97 LEU A N 1
ATOM 763 C CA . LEU A 1 97 ? 4.384 -9.526 -10.520 1.00 90.00 97 LEU A CA 1
ATOM 764 C C . LEU A 1 97 ? 2.866 -9.384 -10.636 1.00 90.00 97 LEU A C 1
ATOM 766 O O . LEU A 1 97 ? 2.304 -9.674 -11.686 1.00 90.00 97 LEU A O 1
ATOM 770 N N . THR A 1 98 ? 2.205 -8.907 -9.584 1.00 90.88 98 THR A N 1
ATOM 771 C CA . THR A 1 98 ? 0.768 -8.613 -9.588 1.00 90.88 98 THR A CA 1
ATOM 772 C C . THR A 1 98 ? 0.471 -7.158 -9.955 1.00 90.88 98 THR A C 1
ATOM 774 O O . THR A 1 98 ? -0.589 -6.645 -9.616 1.00 90.88 98 THR A O 1
ATOM 777 N N . HIS A 1 99 ? 1.402 -6.4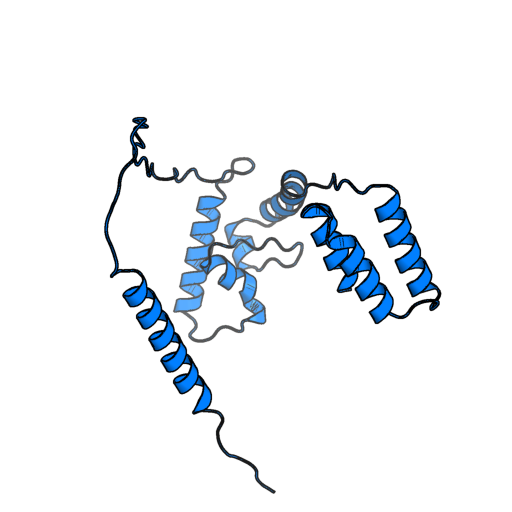86 -10.638 1.00 91.31 99 HIS A N 1
ATOM 778 C CA . HIS A 1 99 ? 1.306 -5.089 -11.071 1.00 91.31 99 HIS A CA 1
ATOM 779 C C . HIS A 1 99 ? 1.212 -4.058 -9.934 1.00 91.31 99 HIS A C 1
ATOM 781 O O . HIS A 1 99 ? 0.698 -2.959 -10.132 1.00 91.31 99 HIS A O 1
ATOM 787 N N . ILE A 1 100 ? 1.733 -4.387 -8.750 1.00 91.75 100 ILE A N 1
ATOM 788 C CA . ILE A 1 100 ? 1.752 -3.487 -7.593 1.00 91.75 100 ILE A CA 1
ATOM 789 C C . ILE A 1 100 ? 3.188 -3.024 -7.339 1.00 91.75 100 ILE A C 1
ATOM 791 O O . ILE A 1 100 ? 4.073 -3.830 -7.059 1.00 91.75 100 ILE A O 1
ATOM 795 N N . LEU A 1 101 ? 3.417 -1.710 -7.392 1.00 91.00 101 LEU A N 1
ATOM 796 C CA . LEU A 1 101 ? 4.660 -1.100 -6.924 1.00 91.00 101 LEU A CA 1
ATOM 797 C C . LEU A 1 101 ? 4.497 -0.690 -5.459 1.00 91.00 101 LEU A C 1
ATOM 799 O O . LEU A 1 101 ? 3.764 0.245 -5.144 1.00 91.00 101 LEU A O 1
ATOM 803 N N . VAL A 1 102 ? 5.188 -1.392 -4.564 1.00 89.44 102 VAL A N 1
ATOM 804 C CA . VAL A 1 102 ? 5.183 -1.074 -3.133 1.00 89.44 102 VAL A CA 1
ATOM 805 C C . VAL A 1 102 ? 6.246 -0.016 -2.842 1.00 89.44 102 VAL A C 1
ATOM 807 O O . VAL A 1 102 ? 7.438 -0.234 -3.068 1.00 89.44 102 VAL A O 1
ATOM 810 N N . LEU A 1 103 ? 5.810 1.125 -2.314 1.00 88.50 103 LEU A N 1
ATOM 811 C CA . LEU A 1 103 ? 6.669 2.244 -1.941 1.00 88.50 103 LEU A CA 1
ATOM 812 C C . LEU A 1 103 ? 6.794 2.318 -0.417 1.00 88.50 103 LEU A C 1
ATOM 814 O O . LEU A 1 103 ? 5.993 2.964 0.252 1.00 88.50 103 LEU A O 1
ATOM 818 N N . ASN A 1 104 ? 7.810 1.646 0.127 1.00 82.94 104 ASN A N 1
ATOM 819 C CA . ASN A 1 104 ? 8.085 1.649 1.562 1.00 82.94 104 ASN A CA 1
ATOM 820 C C . ASN A 1 104 ? 9.355 2.438 1.863 1.00 82.94 104 ASN A C 1
ATOM 822 O O . ASN A 1 104 ? 10.462 1.985 1.557 1.00 82.94 104 ASN A O 1
ATOM 826 N N . LYS A 1 105 ? 9.189 3.582 2.533 1.00 80.06 105 LYS A N 1
ATOM 827 C CA . LYS A 1 105 ? 10.307 4.420 2.969 1.00 80.06 105 LYS A CA 1
ATOM 828 C C . LYS A 1 105 ? 11.311 3.589 3.774 1.00 80.06 105 LYS A C 1
ATOM 830 O O . LYS A 1 105 ? 10.935 2.899 4.719 1.00 80.06 105 LYS A O 1
ATOM 835 N N . HIS A 1 106 ? 12.584 3.652 3.385 1.00 79.75 106 HIS A N 1
ATOM 836 C CA . HIS A 1 106 ? 13.710 2.941 4.014 1.00 79.75 106 HIS A CA 1
ATOM 837 C C . HIS A 1 106 ? 13.682 1.402 3.944 1.00 79.75 106 HIS A C 1
ATOM 839 O O . HIS A 1 106 ? 14.554 0.757 4.522 1.00 79.75 106 HIS A O 1
ATOM 845 N N . GLN A 1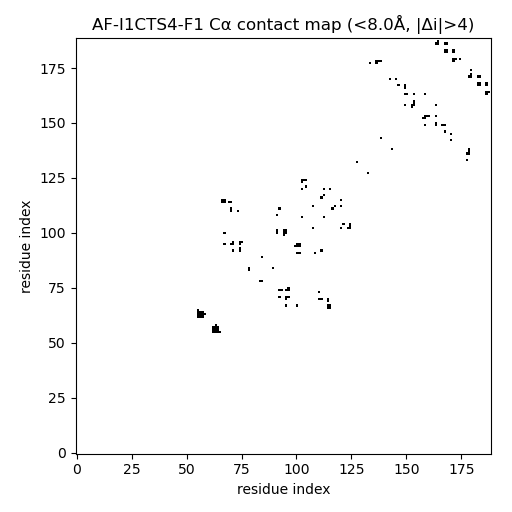 107 ? 12.727 0.796 3.233 1.00 82.44 107 GLN A N 1
ATOM 846 C CA . GLN A 1 107 ? 12.610 -0.664 3.096 1.00 82.44 107 GLN A CA 1
ATOM 847 C C . GLN A 1 107 ? 12.641 -1.111 1.631 1.00 82.44 107 GLN A C 1
ATOM 849 O O . GLN A 1 107 ? 12.065 -2.134 1.254 1.00 82.44 107 GLN A O 1
ATOM 854 N N . HIS A 1 108 ? 13.313 -0.338 0.783 1.00 84.12 108 HIS A N 1
ATOM 855 C CA . HIS A 1 108 ? 13.517 -0.715 -0.605 1.00 84.12 108 HIS A CA 1
ATOM 856 C C . HIS A 1 108 ? 14.531 -1.846 -0.715 1.00 84.12 108 HIS A C 1
ATOM 858 O O . HIS A 1 108 ? 15.615 -1.808 -0.129 1.00 84.12 108 HIS A O 1
ATOM 864 N N . SER A 1 109 ? 14.190 -2.853 -1.511 1.00 87.38 109 SER A N 1
ATOM 865 C CA . SER A 1 109 ? 15.135 -3.897 -1.867 1.00 87.38 109 SER A CA 1
ATOM 866 C C . SER A 1 109 ? 16.220 -3.349 -2.796 1.00 87.38 109 SER A C 1
ATOM 868 O O . SER A 1 109 ? 16.039 -2.368 -3.524 1.00 87.38 109 SER A O 1
ATOM 870 N N . SER A 1 110 ? 17.357 -4.040 -2.847 1.00 87.38 110 SER A N 1
ATOM 871 C CA . SER A 1 110 ? 18.408 -3.710 -3.817 1.00 87.38 110 SER A CA 1
ATOM 872 C C . SER A 1 110 ? 17.956 -3.856 -5.278 1.00 87.38 110 SER A C 1
ATOM 874 O O . SER A 1 110 ? 18.581 -3.275 -6.163 1.00 87.38 110 SER A O 1
ATOM 876 N N . ILE A 1 111 ? 16.884 -4.609 -5.545 1.00 88.75 111 ILE A N 1
ATOM 877 C CA . ILE A 1 111 ? 16.368 -4.858 -6.895 1.00 88.75 111 ILE A CA 1
ATOM 878 C C . ILE A 1 111 ? 15.577 -3.641 -7.376 1.00 88.75 111 ILE A C 1
ATOM 880 O O . ILE A 1 111 ? 15.874 -3.112 -8.447 1.00 88.75 111 ILE A O 1
ATOM 884 N N . VAL 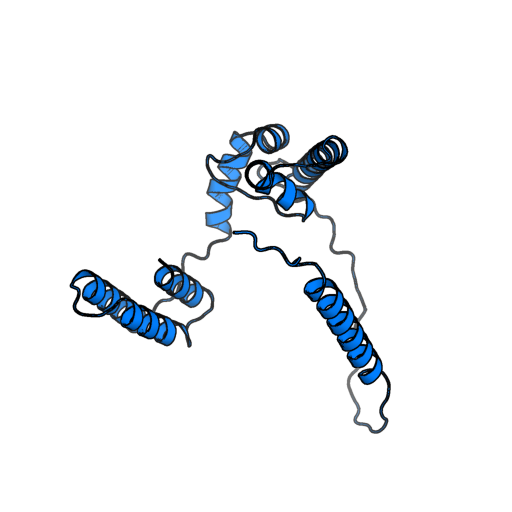A 1 112 ? 14.633 -3.145 -6.568 1.00 89.38 112 VAL A N 1
ATOM 885 C CA . VAL A 1 112 ? 13.844 -1.960 -6.935 1.00 89.38 112 VAL A CA 1
ATOM 886 C C . VAL A 1 112 ? 14.721 -0.706 -7.007 1.00 89.38 112 VAL A C 1
ATOM 888 O O . VAL A 1 112 ? 14.577 0.082 -7.937 1.00 89.38 112 VAL A O 1
ATOM 891 N N . MET A 1 113 ? 15.716 -0.568 -6.119 1.00 89.19 113 MET A N 1
ATOM 892 C CA . MET A 1 113 ? 16.670 0.550 -6.172 1.00 89.19 113 MET A CA 1
ATOM 893 C C . MET A 1 113 ? 17.521 0.550 -7.446 1.00 89.19 113 MET A C 1
ATOM 895 O O . MET A 1 113 ? 17.870 1.614 -7.943 1.00 89.19 113 MET A O 1
ATOM 899 N N . LYS A 1 114 ? 17.844 -0.620 -8.010 1.00 88.81 114 LYS A N 1
ATOM 900 C CA . LYS A 1 114 ? 18.555 -0.696 -9.296 1.00 88.81 114 LYS A CA 1
ATOM 901 C C . LYS A 1 114 ? 17.676 -0.304 -10.478 1.00 88.81 114 LYS A C 1
ATOM 903 O O . LYS A 1 114 ? 18.199 0.226 -11.451 1.00 88.81 114 LYS A O 1
ATOM 908 N N . ALA A 1 115 ? 16.377 -0.585 -10.404 1.00 89.25 115 ALA A N 1
ATOM 909 C CA . ALA A 1 115 ? 15.441 -0.253 -11.470 1.00 89.25 115 ALA A CA 1
ATOM 910 C C . ALA A 1 115 ? 15.027 1.224 -11.442 1.00 89.25 115 ALA A C 1
ATOM 912 O O . ALA A 1 115 ? 14.944 1.838 -12.500 1.00 89.25 115 ALA A O 1
ATOM 913 N N . PHE A 1 116 ? 14.794 1.791 -10.253 1.00 89.50 116 PHE A N 1
ATOM 914 C CA . PHE A 1 116 ? 14.233 3.136 -10.090 1.00 89.50 116 PHE A CA 1
ATOM 915 C C . PHE A 1 116 ? 15.220 4.202 -9.616 1.00 89.50 116 PHE A C 1
ATOM 917 O O . PHE A 1 116 ? 14.930 5.374 -9.800 1.00 89.50 116 PHE A O 1
ATOM 924 N N . LEU A 1 117 ? 16.391 3.824 -9.091 1.00 88.06 117 LEU A N 1
ATOM 925 C CA . LEU A 1 117 ? 17.275 4.688 -8.294 1.00 88.06 117 LEU A CA 1
ATOM 926 C C . LEU A 1 117 ? 16.620 5.117 -6.969 1.00 88.06 117 LEU A C 1
ATOM 928 O O . LEU A 1 117 ? 15.403 5.245 -6.860 1.00 88.06 117 LEU A O 1
ATOM 932 N N . ALA A 1 118 ? 17.437 5.312 -5.931 1.00 87.69 118 ALA A N 1
ATOM 933 C CA . ALA A 1 118 ? 16.936 5.666 -4.601 1.00 87.69 118 ALA A CA 1
ATOM 934 C C . ALA A 1 118 ? 16.250 7.043 -4.593 1.00 87.69 118 ALA A C 1
ATOM 936 O O . ALA A 1 118 ? 15.144 7.168 -4.083 1.00 87.69 118 ALA A O 1
ATOM 937 N N . GLU A 1 119 ? 16.863 8.034 -5.246 1.00 89.44 119 GLU A N 1
ATOM 938 C CA . GLU A 1 119 ? 16.371 9.418 -5.293 1.00 89.44 119 GLU A CA 1
ATOM 939 C C . GLU A 1 119 ? 14.948 9.511 -5.863 1.00 89.44 119 GLU A C 1
ATOM 941 O O . GLU A 1 119 ? 14.085 10.158 -5.281 1.00 89.44 119 GLU A O 1
ATOM 946 N N . LEU A 1 120 ? 14.664 8.803 -6.961 1.00 91.56 120 LEU A N 1
ATOM 947 C CA . LEU A 1 120 ? 13.333 8.795 -7.571 1.00 91.56 120 LEU A CA 1
ATOM 948 C C . LEU A 1 120 ? 12.292 8.115 -6.675 1.00 91.56 120 LEU A C 1
ATOM 950 O O . LEU A 1 120 ? 11.152 8.567 -6.610 1.00 91.56 120 LEU A O 1
ATOM 954 N N . LEU A 1 121 ? 12.661 7.016 -6.008 1.00 91.19 121 LEU A N 1
ATOM 955 C CA . LEU A 1 121 ? 11.767 6.319 -5.082 1.00 91.19 121 LEU A CA 1
ATOM 956 C C . LEU A 1 121 ? 11.426 7.198 -3.878 1.00 91.19 121 LEU A C 1
ATOM 958 O O . LEU A 1 121 ? 10.258 7.257 -3.495 1.00 91.19 121 LEU A O 1
ATOM 962 N N . ASP A 1 122 ? 12.414 7.905 -3.327 1.00 90.19 122 ASP A N 1
ATOM 963 C CA . ASP A 1 122 ? 12.208 8.852 -2.233 1.00 90.19 122 ASP A CA 1
ATOM 964 C C . ASP A 1 122 ? 11.281 9.997 -2.670 1.00 90.19 122 ASP A C 1
ATOM 966 O O . ASP A 1 122 ? 10.313 10.303 -1.974 1.00 90.19 122 ASP A O 1
ATOM 970 N N . GLU A 1 123 ? 11.483 10.562 -3.865 1.00 90.94 123 GLU A N 1
ATOM 971 C CA . GLU A 1 123 ? 10.593 11.594 -4.411 1.00 90.94 123 GLU A CA 1
ATOM 972 C C . GLU A 1 123 ? 9.157 11.090 -4.629 1.00 90.94 123 GLU A C 1
ATOM 974 O O . GLU A 1 123 ? 8.199 11.800 -4.316 1.00 90.94 123 GLU A O 1
ATOM 979 N N . LEU A 1 124 ? 8.986 9.865 -5.139 1.00 90.12 124 LEU A N 1
ATOM 980 C CA . LEU A 1 124 ? 7.668 9.242 -5.295 1.00 90.12 124 LEU A CA 1
ATOM 981 C C . LEU A 1 124 ? 6.984 9.041 -3.936 1.00 90.12 124 LEU A C 1
ATOM 983 O O . LEU A 1 124 ? 5.788 9.300 -3.810 1.00 90.12 124 LEU A O 1
ATOM 987 N N . ILE A 1 125 ? 7.728 8.606 -2.917 1.00 89.44 125 ILE A N 1
ATOM 988 C CA . ILE A 1 125 ? 7.214 8.419 -1.554 1.00 89.44 125 ILE A CA 1
ATOM 989 C C . ILE A 1 125 ? 6.788 9.738 -0.923 1.00 89.44 125 ILE A C 1
ATOM 991 O O . ILE A 1 125 ? 5.814 9.756 -0.178 1.00 89.44 125 ILE A O 1
ATOM 995 N N . GLU A 1 126 ? 7.508 10.827 -1.170 1.00 88.44 126 GLU A N 1
ATOM 996 C CA . GLU A 1 126 ? 7.163 12.122 -0.587 1.00 88.44 126 GLU A CA 1
ATOM 997 C C . GLU A 1 126 ? 5.970 12.771 -1.294 1.00 88.44 126 GLU A C 1
ATOM 999 O O . GLU A 1 126 ? 5.094 13.334 -0.634 1.00 88.44 126 GLU A O 1
ATOM 1004 N N . LEU A 1 127 ? 5.896 12.659 -2.622 1.00 87.19 127 LEU A N 1
ATOM 1005 C CA . LEU A 1 127 ? 4.909 13.391 -3.413 1.00 87.19 127 LEU A CA 1
ATOM 1006 C C . LEU A 1 127 ? 3.586 12.646 -3.584 1.00 87.19 127 LEU A C 1
ATOM 1008 O O . LEU A 1 127 ? 2.528 13.261 -3.440 1.00 87.19 127 LEU A O 1
ATOM 1012 N N . LEU A 1 128 ? 3.597 11.330 -3.808 1.00 84.81 128 LEU A N 1
ATOM 1013 C CA . LEU A 1 128 ? 2.354 10.591 -4.053 1.00 84.81 128 LEU A CA 1
ATOM 1014 C C . LEU A 1 128 ? 1.359 10.646 -2.892 1.00 84.81 128 LEU A C 1
ATOM 1016 O O . LEU A 1 128 ? 0.169 10.801 -3.167 1.00 84.81 128 LEU A O 1
ATOM 1020 N N . PRO A 1 129 ? 1.759 10.557 -1.608 1.00 81.00 129 PRO A N 1
ATOM 1021 C CA . PRO A 1 129 ? 0.817 10.740 -0.512 1.00 81.00 129 PRO A CA 1
ATOM 1022 C C . PRO A 1 129 ? 0.190 12.130 -0.534 1.00 81.00 129 PRO A C 1
ATOM 1024 O O . PRO A 1 129 ? -1.012 12.239 -0.333 1.00 81.00 129 PRO A O 1
ATOM 1027 N N . SER A 1 130 ? 0.958 13.177 -0.848 1.00 75.69 130 SER A N 1
ATOM 1028 C CA . SER A 1 130 ? 0.420 14.540 -0.922 1.00 75.69 130 SER A CA 1
ATOM 1029 C C . SER A 1 130 ? -0.594 14.729 -2.056 1.00 75.69 130 SER A C 1
ATOM 1031 O O . SER A 1 130 ? -1.560 15.469 -1.892 1.00 75.69 130 SER A O 1
ATOM 1033 N N . GLU A 1 131 ? -0.420 14.018 -3.174 1.00 74.75 131 GLU A N 1
ATOM 1034 C CA . GLU A 1 131 ? -1.329 14.072 -4.326 1.00 74.75 131 GLU A CA 1
ATOM 1035 C C . GLU A 1 131 ? -2.555 13.158 -4.174 1.00 74.75 131 GLU A C 1
ATOM 1037 O O . GLU A 1 131 ? -3.626 13.459 -4.698 1.00 74.75 131 GLU A O 1
ATOM 1042 N N . SER A 1 132 ? -2.414 12.030 -3.469 1.00 69.44 132 SER A N 1
ATOM 1043 C CA . SER A 1 132 ? -3.440 10.976 -3.402 1.00 69.44 132 SER A CA 1
ATOM 1044 C C . SER A 1 132 ? -4.192 10.907 -2.074 1.00 69.44 132 SER A C 1
ATOM 1046 O O . SER A 1 132 ? -5.324 10.412 -2.026 1.00 69.44 132 SER A O 1
ATOM 1048 N N . MET A 1 133 ? -3.601 11.381 -0.975 1.00 69.31 133 MET A N 1
ATOM 1049 C CA . MET A 1 133 ? -4.274 11.405 0.315 1.00 69.31 133 MET A CA 1
ATOM 1050 C C . MET A 1 133 ? -5.101 12.675 0.438 1.00 69.31 133 MET A C 1
ATOM 1052 O O . MET A 1 133 ? -4.588 13.779 0.596 1.00 69.31 133 MET A O 1
ATOM 1056 N N . ASN A 1 134 ? -6.419 12.501 0.454 1.00 69.06 134 ASN A N 1
ATOM 1057 C CA . ASN A 1 134 ? -7.297 13.548 0.938 1.00 69.06 134 ASN A CA 1
ATOM 1058 C C . ASN A 1 134 ? -7.133 13.684 2.464 1.00 69.06 134 ASN A C 1
ATOM 1060 O O . ASN A 1 134 ? -7.701 12.898 3.227 1.00 69.06 134 ASN A O 1
ATOM 1064 N N . TYR A 1 135 ? -6.334 14.664 2.891 1.00 69.94 135 TYR A N 1
ATOM 1065 C CA . TYR A 1 135 ? -6.204 15.061 4.297 1.00 69.94 135 TYR A CA 1
ATOM 1066 C C . TYR A 1 135 ? -7.379 15.917 4.782 1.00 69.94 135 TYR A C 1
ATOM 1068 O O . TYR A 1 135 ? -7.540 16.096 5.987 1.00 69.94 135 TYR A O 1
ATOM 1076 N N . ASN A 1 136 ? -8.212 16.422 3.866 1.00 75.31 136 ASN A N 1
ATOM 1077 C CA . ASN A 1 136 ? -9.441 17.123 4.202 1.00 75.31 136 ASN A CA 1
ATOM 1078 C C . ASN A 1 136 ? -10.534 16.095 4.522 1.00 75.31 136 ASN A C 1
ATOM 1080 O O . ASN A 1 136 ? -11.411 15.790 3.711 1.00 75.31 136 ASN A O 1
ATOM 1084 N N . LEU A 1 137 ? -10.404 15.484 5.697 1.00 80.38 137 LEU A N 1
ATOM 1085 C CA . LEU A 1 137 ? -11.417 14.608 6.259 1.00 80.38 137 LEU A CA 1
ATOM 1086 C C . LEU A 1 137 ? -12.415 15.477 7.019 1.00 80.38 137 LEU A C 1
ATOM 1088 O O . LEU A 1 137 ? -12.073 16.034 8.061 1.00 80.38 137 LEU A O 1
ATOM 1092 N N . ASP A 1 138 ? -13.631 15.588 6.494 1.00 82.38 138 ASP A N 1
ATOM 1093 C CA . ASP A 1 138 ? -14.695 16.341 7.150 1.00 82.38 138 ASP A CA 1
ATOM 1094 C C . ASP A 1 138 ? -15.188 15.575 8.389 1.00 82.38 138 ASP A C 1
ATOM 1096 O O . ASP A 1 138 ? -15.899 14.568 8.304 1.00 82.38 138 ASP A O 1
ATOM 1100 N N . PHE A 1 139 ? -14.735 16.018 9.559 1.00 85.00 139 PHE A N 1
ATOM 1101 C CA . PHE A 1 139 ? -15.233 15.572 10.851 1.00 85.00 139 PHE A CA 1
ATOM 1102 C C . PHE A 1 139 ? -16.043 16.709 11.457 1.00 85.00 139 PHE A C 1
ATOM 1104 O O . PHE A 1 139 ? -15.493 17.759 11.780 1.00 85.00 139 PHE A O 1
ATOM 1111 N N . ASN A 1 140 ? -17.336 16.480 11.677 1.00 87.94 140 ASN A N 1
ATOM 1112 C CA . ASN A 1 140 ? -18.129 17.412 12.466 1.00 87.94 140 ASN A CA 1
ATOM 1113 C C . ASN A 1 140 ? -17.659 17.430 13.937 1.00 87.94 140 ASN A C 1
ATOM 1115 O O . ASN A 1 140 ? -17.019 16.489 14.428 1.00 87.94 140 ASN A O 1
ATOM 1119 N N . ASP A 1 141 ? -18.032 18.487 14.657 1.00 90.31 141 ASP A N 1
ATOM 1120 C CA . ASP A 1 141 ? -17.655 18.675 16.063 1.00 90.31 141 ASP A CA 1
ATOM 1121 C C . ASP A 1 141 ? -18.078 17.493 16.946 1.00 90.31 141 ASP A C 1
ATOM 1123 O O . ASP A 1 141 ? -17.357 17.096 17.860 1.00 90.31 141 ASP A O 1
ATOM 1127 N N . GLN A 1 142 ? -19.226 16.878 16.652 1.00 90.25 142 GLN A N 1
ATOM 1128 C CA . GLN A 1 142 ? -19.740 15.743 17.414 1.00 90.25 142 GLN A CA 1
ATOM 1129 C C . GLN A 1 142 ? -18.848 14.500 17.274 1.00 90.25 142 GLN A C 1
ATOM 1131 O O . GLN A 1 142 ? -18.606 13.796 18.261 1.00 90.25 142 GLN A O 1
ATOM 1136 N N . HIS A 1 143 ? -18.338 14.232 16.072 1.00 90.31 143 HIS A N 1
ATOM 1137 C CA . HIS A 1 143 ? -17.407 13.141 15.803 1.00 90.31 143 HIS A CA 1
ATOM 1138 C C . HIS A 1 143 ? -16.081 13.378 16.519 1.00 90.31 143 HIS A C 1
ATOM 1140 O O . HIS A 1 143 ? -15.565 12.470 17.171 1.00 90.31 143 HIS A O 1
ATOM 1146 N N . TYR A 1 144 ? -15.561 14.606 16.452 1.00 89.31 144 TYR A N 1
ATOM 1147 C CA . TYR A 1 144 ? -14.335 14.979 17.151 1.00 89.31 144 TYR A CA 1
ATOM 1148 C C . TYR A 1 144 ? -14.486 14.806 18.667 1.00 89.31 144 TYR A C 1
ATOM 1150 O O . TYR A 1 144 ? -13.693 14.107 19.298 1.00 89.31 144 TYR A O 1
ATOM 1158 N N . MET A 1 145 ? -15.560 15.346 19.248 1.00 91.81 145 MET A N 1
ATOM 1159 C CA . MET A 1 145 ? -15.839 15.236 20.681 1.00 91.81 145 MET A CA 1
ATOM 1160 C C . MET A 1 145 ? -16.011 13.788 21.134 1.00 91.81 145 MET A C 1
ATOM 1162 O O . MET A 1 145 ? -15.515 13.413 22.198 1.00 91.81 145 MET A O 1
ATOM 1166 N N . THR A 1 146 ? -16.688 12.961 20.336 1.00 91.25 146 THR A N 1
ATOM 1167 C CA . THR A 1 146 ? -16.868 11.540 20.649 1.00 91.25 146 THR A CA 1
ATOM 1168 C C . THR A 1 146 ? -15.528 10.809 20.609 1.00 91.25 146 THR A C 1
ATOM 1170 O O . THR A 1 146 ? -15.186 10.149 21.587 1.00 91.25 146 THR A O 1
ATOM 1173 N N . LEU A 1 147 ? -14.719 11.008 19.563 1.00 92.19 147 LEU A N 1
ATOM 1174 C CA . LEU A 1 147 ? -13.380 10.424 19.458 1.00 92.19 147 LEU A CA 1
ATOM 1175 C C . LEU A 1 147 ? -12.483 10.832 20.638 1.00 92.19 147 LEU A C 1
ATOM 1177 O O . LEU A 1 147 ? -11.909 9.970 21.307 1.00 92.19 147 LEU A O 1
ATOM 1181 N N . THR A 1 148 ? -12.387 12.131 20.935 1.00 92.81 148 THR A N 1
ATOM 1182 C CA . THR A 1 148 ? -11.565 12.645 22.041 1.00 92.81 148 THR A CA 1
ATOM 1183 C C . THR A 1 148 ? -12.045 12.122 23.389 1.00 92.81 148 THR A C 1
ATOM 1185 O O . THR A 1 148 ? -11.217 11.740 24.220 1.00 92.81 148 THR A O 1
ATOM 1188 N N . ARG A 1 149 ? -13.364 12.053 23.614 1.00 94.12 149 ARG A N 1
ATOM 1189 C CA . ARG A 1 149 ? -13.939 11.503 24.848 1.00 94.12 149 ARG A CA 1
ATOM 1190 C C . ARG A 1 149 ? -13.603 10.025 24.996 1.00 94.12 149 ARG A C 1
ATOM 1192 O O . ARG A 1 149 ? -13.139 9.629 26.060 1.00 94.12 149 ARG A O 1
ATOM 1199 N N . THR A 1 150 ? -13.798 9.221 23.955 1.00 92.62 150 THR A N 1
ATOM 1200 C CA . THR A 1 150 ? -13.526 7.779 24.001 1.00 92.62 150 THR A CA 1
ATOM 1201 C C . THR A 1 150 ? -12.039 7.499 24.229 1.00 92.62 150 THR A C 1
ATOM 1203 O O . THR A 1 150 ? -11.709 6.697 25.100 1.00 92.62 150 THR A O 1
ATOM 1206 N N . ILE A 1 151 ? -11.135 8.211 23.543 1.00 91.81 151 ILE A N 1
ATOM 1207 C CA . ILE A 1 151 ? -9.680 8.075 23.748 1.00 91.81 151 ILE A CA 1
ATOM 1208 C C . ILE A 1 151 ? -9.273 8.520 25.157 1.00 91.81 151 ILE A C 1
ATOM 1210 O O . ILE A 1 151 ? -8.533 7.809 25.836 1.00 91.81 151 ILE A O 1
ATOM 1214 N N . THR A 1 152 ? -9.774 9.666 25.628 1.00 93.56 152 THR A N 1
ATOM 1215 C CA . THR A 1 152 ? -9.485 10.159 26.986 1.00 93.56 152 THR A CA 1
ATOM 1216 C C . THR A 1 152 ? -9.968 9.166 28.038 1.00 93.56 152 THR A C 1
ATOM 1218 O O . THR A 1 152 ? -9.227 8.839 28.962 1.00 93.56 152 THR A O 1
ATOM 1221 N N . ASN A 1 153 ? -11.179 8.633 27.878 1.00 93.12 153 ASN A N 1
ATOM 1222 C CA . ASN A 1 153 ? -11.730 7.643 28.795 1.00 93.12 153 ASN A CA 1
ATOM 1223 C C . ASN A 1 153 ? -10.912 6.349 28.804 1.00 93.12 153 ASN A C 1
ATOM 1225 O O . ASN A 1 153 ? -10.674 5.774 29.866 1.00 93.12 153 ASN A O 1
ATOM 1229 N N . LEU A 1 154 ? -10.434 5.911 27.638 1.00 92.06 154 LEU A N 1
ATOM 1230 C CA . LEU A 1 154 ? -9.569 4.741 27.535 1.00 92.06 154 LEU A CA 1
ATOM 1231 C C . LEU A 1 154 ? -8.225 4.988 28.237 1.00 92.06 154 LEU A C 1
ATOM 1233 O O . LEU A 1 154 ? -7.781 4.159 29.026 1.00 92.06 154 LEU A O 1
ATOM 1237 N N . SER A 1 155 ? -7.619 6.161 28.029 1.00 92.38 155 SER A N 1
ATOM 1238 C CA . SER A 1 155 ? -6.371 6.556 28.694 1.00 92.38 155 SER A CA 1
ATOM 1239 C C . SER A 1 155 ? -6.520 6.673 30.212 1.00 92.38 155 SER A C 1
ATOM 1241 O O . SER A 1 155 ? -5.583 6.365 30.944 1.00 92.38 155 SER A O 1
ATOM 1243 N N . MET A 1 156 ? -7.683 7.115 30.691 1.00 93.75 156 MET A N 1
ATOM 1244 C CA . MET A 1 156 ? -7.995 7.236 32.118 1.00 93.75 156 MET A CA 1
ATOM 1245 C C . MET A 1 156 ? -8.499 5.921 32.730 1.00 93.75 156 MET A C 1
ATOM 1247 O O . MET A 1 156 ? -8.875 5.901 33.899 1.00 93.75 156 MET A O 1
ATOM 1251 N N . SER A 1 157 ? -8.523 4.823 31.962 1.00 91.31 157 SER A N 1
ATOM 1252 C CA . SER A 1 157 ? -9.084 3.527 32.376 1.00 91.31 157 SER A CA 1
ATOM 1253 C C . SER A 1 157 ? -10.543 3.607 32.860 1.00 91.31 157 SER A C 1
ATOM 1255 O O . SER A 1 157 ? -10.994 2.757 33.625 1.00 91.31 157 SER A O 1
ATOM 1257 N N . SER A 1 158 ? -11.297 4.624 32.422 1.00 91.31 158 SER A N 1
ATOM 1258 C CA . SER A 1 158 ? -12.718 4.802 32.748 1.00 91.31 158 SER A CA 1
ATOM 1259 C C . SER A 1 158 ? -13.651 4.062 31.782 1.00 91.31 158 SER A C 1
ATOM 1261 O O . SER A 1 158 ? -14.846 3.952 32.044 1.00 91.31 158 SER A O 1
ATOM 1263 N N . THR A 1 159 ? -13.113 3.522 30.684 1.00 91.62 159 THR A N 1
ATOM 1264 C CA . THR A 1 159 ? -13.795 2.603 29.763 1.00 91.62 159 THR A CA 1
ATOM 1265 C C . THR A 1 159 ? -12.866 1.444 29.395 1.00 91.62 159 THR A C 1
ATOM 1267 O O . THR A 1 159 ? -11.644 1.580 29.480 1.00 91.62 159 THR A O 1
ATOM 1270 N N . THR A 1 160 ? -13.420 0.302 28.982 1.00 92.12 160 THR A N 1
ATOM 1271 C CA . THR A 1 160 ? -12.616 -0.836 28.505 1.00 92.12 160 THR A CA 1
ATOM 1272 C C . THR A 1 160 ? -12.280 -0.699 27.021 1.00 92.12 160 THR A C 1
ATOM 1274 O O . THR A 1 160 ? -12.937 0.044 26.285 1.00 92.12 160 THR A O 1
ATOM 1277 N N . ARG A 1 161 ? -11.275 -1.451 26.553 1.00 91.69 161 ARG A N 1
ATOM 1278 C CA . ARG A 1 161 ? -10.903 -1.494 25.130 1.00 91.69 161 ARG A CA 1
ATOM 1279 C C . ARG A 1 161 ? -12.078 -1.948 24.264 1.00 91.69 161 ARG A C 1
ATOM 1281 O O . ARG A 1 161 ? -12.341 -1.337 23.238 1.00 91.69 161 ARG A O 1
ATOM 1288 N N . GLU A 1 162 ? -12.819 -2.966 24.690 1.00 92.88 162 GLU A N 1
ATOM 1289 C CA . GLU A 1 162 ? -13.983 -3.494 23.970 1.00 92.88 162 GLU A CA 1
ATOM 1290 C C . GLU A 1 162 ? -15.092 -2.447 23.852 1.00 92.88 162 GLU A C 1
ATOM 1292 O O . GLU A 1 162 ? -15.693 -2.292 22.789 1.00 92.88 162 GLU A O 1
ATOM 1297 N N . GLN A 1 163 ? -15.329 -1.688 24.926 1.00 91.94 163 GLN A N 1
ATOM 1298 C CA . GLN A 1 163 ? -16.333 -0.632 24.932 1.00 91.94 163 GLN A CA 1
ATOM 1299 C C . GLN A 1 163 ? -15.925 0.534 24.024 1.00 91.94 163 GLN A C 1
ATOM 1301 O O . GLN A 1 163 ? -16.758 1.045 23.276 1.00 91.94 163 GLN A O 1
ATOM 1306 N N . ALA A 1 164 ? -14.646 0.920 24.040 1.00 92.00 164 ALA A N 1
ATOM 1307 C CA . ALA A 1 164 ? -14.110 1.920 23.122 1.00 92.00 164 ALA A CA 1
ATOM 1308 C C . ALA A 1 164 ? -14.212 1.459 21.659 1.00 92.00 164 ALA A C 1
ATOM 1310 O O . ALA A 1 164 ? -14.646 2.229 20.805 1.00 92.00 164 ALA A O 1
ATOM 1311 N N . ILE A 1 165 ? -13.889 0.193 21.371 1.00 93.12 165 ILE A N 1
ATOM 1312 C CA . ILE A 1 165 ? -14.022 -0.389 20.029 1.00 93.12 165 ILE A CA 1
ATOM 1313 C C . ILE A 1 165 ? -15.469 -0.321 19.546 1.00 93.12 165 ILE A C 1
ATOM 1315 O O . ILE A 1 165 ? -15.719 0.089 18.411 1.00 93.12 165 ILE A O 1
ATOM 1319 N N . LEU A 1 166 ? -16.424 -0.701 20.398 1.00 93.50 166 LEU A N 1
ATOM 1320 C CA . LEU A 1 166 ? -17.843 -0.666 20.061 1.00 93.50 166 LEU A CA 1
ATOM 1321 C C . LEU A 1 166 ? -18.310 0.764 19.754 1.00 93.50 166 LEU A C 1
ATOM 1323 O O . LEU A 1 166 ? -18.963 0.987 18.737 1.00 93.50 166 LEU A O 1
ATOM 1327 N N . GLU A 1 167 ? -17.942 1.726 20.602 1.00 92.62 167 GLU A N 1
ATOM 1328 C CA . GLU A 1 167 ? -18.325 3.134 20.466 1.00 92.62 167 GLU A CA 1
ATOM 1329 C C . GLU A 1 167 ? -17.736 3.774 19.198 1.00 92.62 167 GLU A C 1
ATOM 1331 O O . GLU A 1 167 ? -18.468 4.395 18.426 1.00 92.62 167 GLU A O 1
ATOM 1336 N N . LEU A 1 168 ? -16.446 3.552 18.921 1.00 93.12 168 LEU A N 1
ATOM 1337 C CA . LEU A 1 168 ? -15.790 4.048 17.707 1.00 93.12 168 LEU A CA 1
ATOM 1338 C C . LEU A 1 168 ? -16.338 3.378 16.441 1.00 93.12 168 LEU A C 1
ATOM 1340 O O . LEU A 1 168 ? -16.531 4.037 15.417 1.00 93.12 168 LEU A O 1
ATOM 1344 N N . THR A 1 169 ? -16.642 2.080 16.507 1.00 92.75 169 THR A N 1
ATOM 1345 C CA . THR A 1 169 ? -17.243 1.355 15.381 1.00 92.75 169 THR A CA 1
ATOM 1346 C C . THR A 1 169 ? -18.634 1.895 15.070 1.00 92.75 169 THR A C 1
ATOM 1348 O O . THR A 1 169 ? -18.921 2.163 13.901 1.00 92.75 169 THR A O 1
ATOM 1351 N N . ALA A 1 170 ? -19.465 2.099 16.098 1.00 92.88 170 ALA A N 1
ATOM 1352 C CA . ALA A 1 170 ? -20.809 2.652 15.963 1.00 92.88 170 ALA A CA 1
ATOM 1353 C C . ALA A 1 170 ? -20.778 4.076 15.393 1.00 92.88 170 ALA A C 1
ATOM 1355 O O . ALA A 1 170 ? -21.472 4.348 14.419 1.00 92.88 170 ALA A O 1
ATOM 1356 N N . MET A 1 171 ? -19.908 4.940 15.927 1.00 91.56 171 MET A N 1
ATOM 1357 C CA . MET A 1 171 ? -19.691 6.299 15.420 1.00 91.56 171 MET A CA 1
ATOM 1358 C C . MET A 1 171 ? -19.230 6.315 13.952 1.00 91.56 171 MET A C 1
ATOM 1360 O O . MET A 1 171 ? -19.532 7.245 13.223 1.00 91.56 171 MET A O 1
ATOM 1364 N N . SER A 1 172 ? -18.483 5.305 13.492 1.00 92.88 172 SER A N 1
ATOM 1365 C CA . SER A 1 172 ? -17.992 5.260 12.106 1.00 92.88 172 SER A CA 1
ATOM 1366 C C . SER A 1 172 ? -19.030 4.804 11.070 1.00 92.88 172 SER A C 1
ATOM 1368 O O . SER A 1 172 ? -18.748 4.838 9.869 1.00 92.88 172 SER A O 1
ATOM 1370 N N . ALA A 1 173 ? -20.187 4.292 11.497 1.00 91.62 173 ALA A N 1
ATOM 1371 C CA . ALA A 1 173 ? -21.105 3.563 10.622 1.00 91.62 173 ALA A CA 1
ATOM 1372 C C . ALA A 1 173 ? -21.778 4.452 9.562 1.00 91.62 173 ALA A C 1
ATOM 1374 O O . ALA A 1 173 ? -21.966 4.013 8.425 1.00 91.62 173 ALA A O 1
ATOM 1375 N N . ASP A 1 174 ? -22.095 5.691 9.922 1.00 88.56 174 ASP A N 1
ATOM 1376 C CA . ASP A 1 174 ? -22.754 6.707 9.098 1.00 88.56 174 ASP A CA 1
ATOM 1377 C C . AS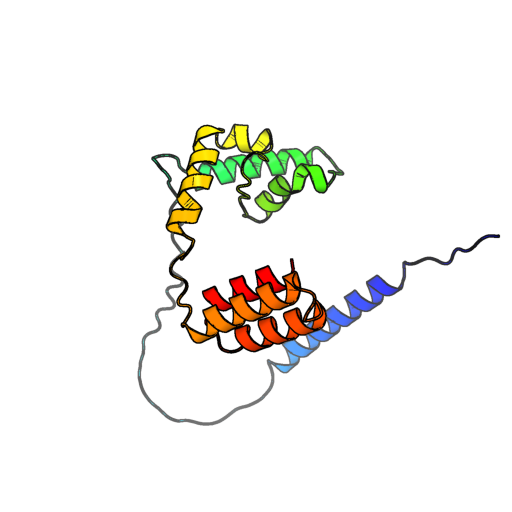P A 1 174 ? -21.771 7.690 8.436 1.00 88.56 174 ASP A C 1
ATOM 1379 O O . ASP A 1 174 ? -22.144 8.410 7.515 1.00 88.56 174 ASP A O 1
ATOM 1383 N N . MET A 1 175 ? -20.494 7.662 8.822 1.00 90.38 175 MET A N 1
ATOM 1384 C CA . MET A 1 175 ? -19.443 8.499 8.236 1.00 90.38 175 MET A CA 1
ATOM 1385 C C . MET A 1 175 ? -19.146 8.169 6.771 1.00 90.38 175 MET A C 1
ATOM 1387 O O . MET A 1 175 ? -19.180 7.004 6.369 1.00 90.38 175 MET A O 1
ATOM 1391 N N . GLU A 1 176 ? -18.711 9.163 5.997 1.00 89.25 176 GLU A N 1
ATOM 1392 C CA . GLU A 1 176 ? -18.139 8.941 4.666 1.00 89.25 176 GLU A CA 1
ATOM 1393 C C . GLU A 1 176 ? -16.882 8.056 4.704 1.00 89.25 176 GLU A C 1
ATOM 1395 O O . GLU A 1 176 ? -16.237 7.885 5.742 1.00 89.25 176 GLU A O 1
ATOM 1400 N N . TYR A 1 177 ? -16.508 7.491 3.550 1.00 87.44 177 TYR A N 1
ATOM 1401 C CA . TYR A 1 177 ? -15.416 6.519 3.443 1.00 87.44 177 TYR A CA 1
ATOM 1402 C C . TYR A 1 177 ? -14.103 6.996 4.091 1.00 87.44 177 TYR A C 1
ATOM 1404 O O . TYR A 1 177 ? -13.477 6.222 4.817 1.00 87.44 177 TYR A O 1
ATOM 1412 N N . GLY A 1 178 ? -13.702 8.254 3.868 1.00 86.62 178 GLY A N 1
ATOM 1413 C CA . GLY A 1 178 ? -12.455 8.832 4.388 1.00 86.62 178 GLY A CA 1
ATOM 1414 C C . GLY A 1 178 ? -12.390 8.881 5.924 1.00 86.62 178 GLY A C 1
ATOM 1415 O O . GLY A 1 178 ? -11.510 8.244 6.509 1.00 86.62 178 GLY A O 1
ATOM 1416 N N . PRO A 1 179 ? -13.311 9.590 6.598 1.00 88.94 179 PRO A N 1
ATOM 1417 C CA . PRO A 1 179 ? -13.394 9.594 8.058 1.00 88.94 179 PRO A CA 1
ATOM 1418 C C . PRO A 1 179 ? -13.595 8.186 8.640 1.00 88.94 179 PRO A C 1
ATOM 1420 O O . PRO A 1 179 ? -12.890 7.781 9.567 1.00 88.94 179 PRO A O 1
ATOM 1423 N N . ARG A 1 180 ? -14.471 7.376 8.027 1.00 91.19 180 ARG A N 1
ATOM 1424 C CA . ARG A 1 180 ? -14.757 5.999 8.457 1.00 91.19 180 ARG A CA 1
ATOM 1425 C C . ARG A 1 180 ? -13.509 5.120 8.490 1.00 91.19 180 ARG A C 1
ATOM 1427 O O . ARG A 1 180 ? -13.291 4.415 9.476 1.00 91.19 180 ARG A O 1
ATOM 1434 N N . ARG A 1 181 ? -12.692 5.121 7.426 1.00 87.94 181 ARG A N 1
ATOM 1435 C CA . ARG A 1 181 ? -11.474 4.288 7.376 1.00 87.94 181 ARG A CA 1
ATOM 1436 C C . ARG A 1 181 ? -10.463 4.701 8.445 1.00 87.94 181 ARG A C 1
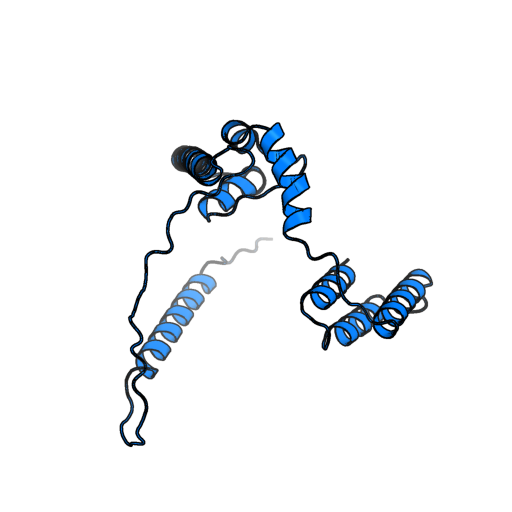ATOM 1438 O O . ARG A 1 181 ? -9.808 3.825 9.003 1.00 87.94 181 ARG A O 1
ATOM 1445 N N . LEU A 1 182 ? -10.371 5.995 8.764 1.00 89.31 182 LEU A N 1
ATOM 1446 C CA . LEU A 1 182 ? -9.474 6.493 9.805 1.00 89.31 182 LEU A CA 1
ATOM 1447 C C . LEU A 1 182 ? -9.913 5.994 11.185 1.00 89.31 182 LEU A C 1
ATOM 1449 O O . LEU A 1 182 ? -9.110 5.393 11.894 1.00 89.31 182 LEU A O 1
ATOM 1453 N N . ILE A 1 183 ? -11.192 6.165 11.535 1.00 91.88 183 ILE A N 1
ATOM 1454 C CA . ILE A 1 183 ? -11.729 5.710 12.828 1.00 91.88 183 ILE A CA 1
ATOM 1455 C C . ILE A 1 183 ? -11.575 4.196 12.992 1.00 91.88 183 ILE A C 1
ATOM 1457 O O . ILE A 1 183 ? -11.140 3.723 14.043 1.00 91.88 183 ILE A O 1
ATOM 1461 N N . ARG A 1 184 ? -11.859 3.421 11.941 1.00 90.69 184 ARG A N 1
ATOM 1462 C CA . ARG A 1 184 ? -11.657 1.964 11.960 1.00 90.69 184 ARG A CA 1
ATOM 1463 C C . ARG A 1 184 ? -10.186 1.574 12.083 1.00 90.69 184 ARG A C 1
ATOM 1465 O O . ARG A 1 184 ? -9.884 0.586 12.741 1.00 90.69 184 ARG A O 1
ATOM 1472 N N . GLY A 1 185 ? -9.279 2.345 11.484 1.00 87.75 185 GLY A N 1
ATOM 1473 C CA . GLY A 1 185 ? -7.838 2.175 11.666 1.00 87.75 185 GLY A CA 1
ATOM 1474 C C . GLY A 1 185 ? -7.422 2.377 13.123 1.00 87.75 185 GLY A C 1
ATOM 1475 O O . GLY A 1 185 ? -6.787 1.499 13.695 1.00 87.75 185 GLY A O 1
ATOM 1476 N N . ILE A 1 186 ? -7.857 3.480 13.741 1.00 86.56 186 ILE A N 1
ATOM 1477 C CA . ILE A 1 186 ? -7.594 3.790 15.159 1.00 86.56 186 ILE A CA 1
ATOM 1478 C C . ILE A 1 186 ? -8.146 2.696 16.077 1.00 86.56 186 ILE A C 1
ATOM 1480 O O . ILE A 1 186 ? -7.479 2.283 17.014 1.00 86.56 186 ILE A O 1
ATOM 1484 N N . THR A 1 187 ? -9.344 2.197 15.779 1.00 87.25 187 THR A N 1
ATOM 1485 C CA . THR A 1 187 ? -10.016 1.144 16.556 1.00 87.25 187 THR A CA 1
ATOM 1486 C C . THR A 1 187 ? -9.204 -0.160 16.625 1.00 87.25 187 THR A C 1
ATOM 1488 O O . THR A 1 187 ? -9.323 -0.914 17.590 1.00 87.25 187 THR A O 1
ATOM 1491 N N . ASN A 1 188 ? -8.381 -0.432 15.609 1.00 76.50 188 ASN A N 1
ATOM 1492 C CA . ASN A 1 188 ? -7.585 -1.655 15.504 1.00 76.50 188 ASN A CA 1
ATOM 1493 C C . ASN A 1 188 ? -6.160 -1.532 16.081 1.00 76.50 188 ASN A C 1
ATOM 1495 O O . ASN A 1 188 ? -5.447 -2.536 16.089 1.00 76.50 188 ASN A O 1
ATOM 1499 N N . LEU A 1 189 ? -5.748 -0.349 16.557 1.00 61.84 189 LEU A N 1
ATOM 1500 C CA . LEU A 1 189 ? -4.501 -0.135 17.312 1.00 61.84 189 LEU A CA 1
ATOM 1501 C C . LEU A 1 189 ? -4.715 -0.540 18.781 1.00 61.84 189 LEU A C 1
ATOM 1503 O O . LEU A 1 189 ? -3.985 -1.410 19.308 1.00 61.84 189 LEU A O 1
#